Protein AF-A0A1Y2REL4-F1 (afdb_monomer_lite)

Secondary structure (DSSP, 8-state):
-HHHHHHHHHHHHHHHHHTTSPPHHHHHHHHHHHHHTT-HHHHHHHHHHHHHH-TT-HHHHHHHHHHHHHTT-HHHHHHHHHHHHHHTT--SS--------TTSTT--HHHHT---HHHHHHHHHHHHHHTT-HHHHHHHHHHHHHTTSSHHHHHHHHHHHHHHTT-HHHHHHHHHHHHHTT-TTHHHHHHHHSS---

Structure (mmCIF, N/CA/C/O backbone):
data_AF-A0A1Y2REL4-F1
#
_entry.id   AF-A0A1Y2REL4-F1
#
loop_
_atom_site.group_PDB
_atom_site.id
_atom_site.type_symbol
_atom_site.label_atom_id
_atom_site.label_alt_id
_atom_site.label_comp_id
_atom_site.label_asym_id
_atom_site.label_entity_id
_atom_site.label_seq_id
_atom_site.pdbx_PDB_ins_code
_atom_site.Cartn_x
_atom_site.Cartn_y
_atom_site.Cartn_z
_atom_site.occupancy
_atom_site.B_iso_or_equiv
_atom_site.auth_seq_id
_atom_site.auth_comp_id
_atom_site.auth_asym_id
_atom_site.auth_atom_id
_atom_site.pdbx_PDB_model_num
ATOM 1 N N . MET A 1 1 ? -30.428 -10.299 53.118 1.00 61.38 1 MET A N 1
ATOM 2 C CA . MET A 1 1 ? -29.206 -9.457 53.081 1.00 61.38 1 MET A CA 1
ATOM 3 C C . MET A 1 1 ? -28.168 -9.998 52.100 1.00 61.38 1 MET A C 1
ATOM 5 O O . MET A 1 1 ? -27.700 -9.224 51.278 1.00 61.38 1 MET A O 1
ATOM 9 N N . LEU A 1 2 ? -27.912 -11.314 52.091 1.00 60.75 2 LEU A N 1
ATOM 10 C CA . LEU A 1 2 ? -26.992 -11.988 51.158 1.00 60.75 2 LEU A CA 1
ATOM 11 C C . LEU A 1 2 ? -27.239 -11.651 49.670 1.00 60.75 2 LEU A C 1
ATOM 13 O O . LEU A 1 2 ? -26.303 -11.327 48.955 1.00 60.75 2 LEU A O 1
ATOM 17 N N . ASN A 1 3 ? -28.502 -11.613 49.229 1.00 68.50 3 ASN A N 1
ATOM 18 C CA . ASN A 1 3 ? -28.846 -11.357 47.823 1.00 68.50 3 ASN A CA 1
ATOM 19 C C . ASN A 1 3 ? -28.579 -9.902 47.369 1.00 68.50 3 ASN A C 1
ATOM 21 O O . ASN A 1 3 ? -28.174 -9.670 46.239 1.00 68.50 3 ASN A O 1
ATOM 25 N N . LYS A 1 4 ? -28.740 -8.909 48.261 1.00 71.81 4 LYS A N 1
ATOM 26 C CA . LYS A 1 4 ? -28.427 -7.496 47.956 1.00 71.81 4 LYS A CA 1
ATOM 27 C C . LYS A 1 4 ? -26.916 -7.250 47.904 1.00 71.81 4 LYS A C 1
ATOM 29 O O . LYS A 1 4 ? -26.457 -6.499 47.053 1.00 71.81 4 LYS A O 1
ATOM 34 N N . LEU A 1 5 ? -26.158 -7.914 48.780 1.00 76.12 5 LEU A N 1
ATOM 35 C CA . LEU A 1 5 ? -24.695 -7.872 48.788 1.00 76.12 5 LEU A CA 1
ATOM 36 C C . LEU A 1 5 ? -24.109 -8.556 47.541 1.00 76.12 5 LEU A C 1
ATOM 38 O O . LEU A 1 5 ? -23.191 -8.020 46.933 1.00 76.12 5 LEU A O 1
ATOM 42 N N . LEU A 1 6 ? -24.691 -9.682 47.112 1.00 77.50 6 LEU A N 1
ATOM 43 C CA . LEU A 1 6 ? -24.305 -10.377 45.881 1.00 77.50 6 LEU A CA 1
ATOM 44 C C . LEU A 1 6 ? -24.551 -9.510 44.635 1.00 77.50 6 LEU A C 1
ATOM 46 O O . LEU A 1 6 ? -23.683 -9.415 43.775 1.00 77.50 6 LEU A O 1
ATOM 50 N N . ILE A 1 7 ? -25.697 -8.823 44.567 1.00 79.88 7 ILE A N 1
ATOM 51 C CA . ILE A 1 7 ? -26.012 -7.887 43.476 1.00 79.88 7 ILE A CA 1
ATOM 52 C C . ILE A 1 7 ? -25.030 -6.706 43.466 1.00 79.88 7 ILE A C 1
ATOM 54 O O . ILE A 1 7 ? -24.534 -6.348 42.405 1.00 79.88 7 ILE A O 1
ATOM 58 N N . LEU A 1 8 ? -24.687 -6.139 44.627 1.00 78.62 8 LEU A N 1
ATOM 59 C CA . LEU A 1 8 ? -23.681 -5.072 44.738 1.00 78.62 8 LEU A CA 1
ATOM 60 C C . LEU A 1 8 ? -22.289 -5.525 44.273 1.00 78.62 8 LEU A C 1
ATOM 62 O O . LEU A 1 8 ? -21.620 -4.781 43.563 1.00 78.62 8 LEU A O 1
ATOM 66 N N . ILE A 1 9 ? -21.876 -6.750 44.609 1.00 81.31 9 ILE A N 1
ATOM 67 C CA . ILE A 1 9 ? -20.602 -7.333 44.160 1.00 81.31 9 ILE A CA 1
ATOM 68 C C . ILE A 1 9 ? -20.613 -7.586 42.647 1.00 81.31 9 ILE A C 1
ATOM 70 O O . ILE A 1 9 ? -19.632 -7.283 41.976 1.00 81.31 9 ILE A O 1
ATOM 74 N N . LEU A 1 10 ? -21.719 -8.084 42.087 1.00 78.94 10 LEU A N 1
ATOM 75 C CA . LEU A 1 10 ? -21.859 -8.308 40.644 1.00 78.94 10 LEU A CA 1
ATOM 76 C C . LEU A 1 10 ? -21.891 -6.994 39.854 1.00 78.94 10 LEU A C 1
ATOM 78 O O . LEU A 1 10 ? -21.280 -6.912 38.793 1.00 78.94 10 LEU A O 1
ATOM 82 N N . VAL A 1 11 ? -22.536 -5.952 40.385 1.00 79.31 11 VAL A N 1
ATOM 83 C CA . VAL A 1 11 ? -22.522 -4.601 39.802 1.00 79.31 11 VAL A CA 1
ATOM 84 C C . VAL A 1 11 ? -21.121 -3.995 39.882 1.00 79.31 11 VAL A C 1
ATOM 86 O O . VAL A 1 11 ? -20.658 -3.425 38.902 1.00 79.31 11 VAL A O 1
ATOM 89 N N . PHE A 1 12 ? -20.409 -4.169 40.998 1.00 72.19 12 PHE A N 1
ATOM 90 C CA . PHE A 1 12 ? -19.035 -3.687 41.159 1.00 72.19 12 PHE A CA 1
ATOM 91 C C . PHE A 1 12 ? -18.041 -4.431 40.251 1.00 72.19 12 PHE A C 1
ATOM 93 O O . PHE A 1 12 ? -17.186 -3.800 39.640 1.00 72.19 12 PHE A O 1
ATOM 100 N N . LEU A 1 13 ? -18.185 -5.751 40.088 1.00 66.94 13 LEU A N 1
ATOM 101 C CA . LEU A 1 13 ? -17.392 -6.555 39.149 1.00 66.94 13 LEU A CA 1
ATOM 102 C C . LEU A 1 13 ? -17.693 -6.192 37.691 1.00 66.94 13 LEU A C 1
ATOM 104 O O . LEU A 1 13 ? -16.767 -6.054 36.898 1.00 66.94 13 LEU A O 1
ATOM 108 N N . ALA A 1 14 ? -18.963 -5.978 37.340 1.00 64.06 14 ALA A N 1
ATOM 109 C CA . ALA A 1 14 ? -19.344 -5.489 36.018 1.00 64.06 14 ALA A CA 1
ATOM 110 C C . ALA A 1 14 ? -18.776 -4.084 35.748 1.00 64.06 14 ALA A C 1
ATOM 112 O O . ALA A 1 14 ? -18.290 -3.819 34.652 1.00 64.06 14 ALA A O 1
ATOM 113 N N . PHE A 1 15 ? -18.763 -3.208 36.756 1.00 63.16 15 PHE A N 1
ATOM 114 C CA . PHE A 1 15 ? -18.184 -1.866 36.668 1.00 63.16 15 PHE A CA 1
ATOM 115 C C . PHE A 1 15 ? -16.648 -1.897 36.553 1.00 63.16 15 PHE A C 1
ATOM 117 O O . PHE A 1 15 ? -16.071 -1.162 35.755 1.00 63.16 15 PHE A O 1
ATOM 124 N N . ALA A 1 16 ? -15.981 -2.803 37.274 1.00 59.38 16 ALA A N 1
ATOM 125 C CA . ALA A 1 16 ? -14.538 -3.023 37.179 1.00 59.38 16 ALA A CA 1
ATOM 126 C C . ALA A 1 16 ? -14.115 -3.590 35.810 1.00 59.38 16 ALA A C 1
ATOM 128 O O . ALA A 1 16 ? -13.087 -3.187 35.272 1.00 59.38 16 ALA A O 1
ATOM 129 N N . LEU A 1 17 ? -14.928 -4.468 35.207 1.00 56.88 17 LEU A N 1
ATOM 130 C CA . LEU A 1 17 ? -14.688 -5.019 33.866 1.00 56.88 17 LEU A CA 1
ATOM 131 C C . LEU A 1 17 ? -14.813 -3.961 32.755 1.00 56.88 17 LEU A C 1
ATOM 133 O O . LEU A 1 17 ? -14.089 -4.034 31.763 1.00 56.88 17 LEU A O 1
ATOM 137 N N . VAL A 1 18 ? -15.686 -2.962 32.924 1.00 57.38 18 VAL A N 1
ATOM 138 C CA . VAL A 1 18 ? -15.829 -1.823 31.993 1.00 57.38 18 VAL A CA 1
ATOM 139 C C . VAL A 1 18 ? -14.644 -0.851 32.094 1.00 57.38 18 VAL A C 1
ATOM 141 O O . VAL A 1 18 ? -14.272 -0.234 31.100 1.00 57.38 18 VAL A O 1
ATOM 144 N N . CYS A 1 19 ? -13.995 -0.762 33.259 1.00 56.03 19 CYS A N 1
ATOM 145 C CA . CYS A 1 19 ? -12.875 0.153 33.503 1.00 56.03 19 CYS A CA 1
ATOM 146 C C . CYS A 1 19 ? -11.520 -0.340 32.942 1.00 56.03 19 CYS A C 1
ATOM 148 O O . CYS A 1 19 ? -10.560 0.423 32.899 1.00 56.03 19 CYS A O 1
ATOM 150 N N . CYS A 1 20 ? -11.426 -1.598 32.490 1.00 67.50 20 CYS A N 1
ATOM 151 C CA . CYS A 1 20 ? -10.169 -2.215 32.033 1.00 67.50 20 CYS A CA 1
ATOM 152 C C . CYS A 1 20 ? -10.102 -2.520 30.525 1.00 67.50 20 CYS A C 1
ATOM 154 O O . CYS A 1 20 ? -9.183 -3.212 30.082 1.00 67.50 20 CYS A O 1
ATOM 156 N N . SER A 1 2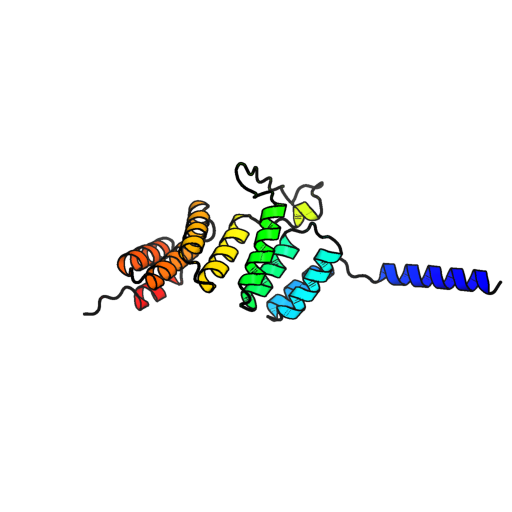1 ? -11.048 -2.044 29.707 1.00 80.88 21 SER A N 1
ATOM 157 C CA . SER A 1 21 ? -10.923 -2.193 28.251 1.00 80.88 21 SER A CA 1
ATOM 158 C C . SER A 1 21 ? -9.957 -1.143 27.688 1.00 80.88 21 SER A C 1
ATOM 160 O O . SER A 1 21 ? -10.158 0.036 27.981 1.00 80.88 21 SER A O 1
ATOM 162 N N . PRO A 1 22 ? -8.968 -1.518 26.856 1.00 88.00 22 PRO A N 1
ATOM 163 C CA . PRO A 1 22 ? -8.027 -0.548 26.314 1.00 88.00 22 PRO A CA 1
ATOM 164 C C . PRO A 1 22 ? -8.724 0.519 25.464 1.00 88.00 22 PRO A C 1
ATOM 166 O O . PRO A 1 22 ? -9.744 0.275 24.792 1.00 88.00 22 PRO A O 1
ATOM 169 N N . THR A 1 23 ? -8.165 1.724 25.498 1.00 93.06 23 THR A N 1
ATOM 170 C CA . THR A 1 23 ? -8.618 2.842 24.667 1.00 93.06 23 THR A CA 1
ATOM 171 C C . THR A 1 23 ? -8.336 2.560 23.187 1.00 93.06 23 THR A C 1
ATOM 173 O O . THR A 1 23 ? -7.590 1.645 22.841 1.00 93.06 23 THR A O 1
ATOM 176 N N . THR A 1 24 ? -8.993 3.297 22.286 1.00 93.88 24 THR A N 1
ATOM 177 C CA . THR A 1 24 ? -8.714 3.165 20.846 1.00 93.88 24 THR A CA 1
ATOM 178 C C . THR A 1 24 ? -7.247 3.510 20.552 1.00 93.88 24 THR A C 1
ATOM 180 O O . THR A 1 24 ? -6.563 2.746 19.879 1.00 93.88 24 THR A O 1
ATOM 183 N N . GLU A 1 25 ? -6.740 4.581 21.164 1.00 93.38 25 GLU A N 1
ATOM 184 C CA . GLU A 1 25 ? -5.347 5.040 21.052 1.00 93.38 25 GLU A CA 1
ATOM 185 C C . GLU A 1 25 ? -4.321 4.000 21.531 1.00 93.38 25 GLU A C 1
ATOM 187 O O . GLU A 1 25 ? -3.322 3.729 20.861 1.00 93.38 25 GLU A O 1
ATOM 192 N N . GLU A 1 26 ? -4.579 3.350 22.671 1.00 95.50 26 GLU A N 1
ATOM 193 C CA . GLU A 1 26 ? -3.729 2.261 23.173 1.00 95.50 26 GLU A CA 1
ATOM 194 C C . GLU A 1 26 ? -3.695 1.069 22.210 1.00 95.50 26 GLU A C 1
ATOM 196 O O . GLU A 1 26 ? -2.655 0.425 22.045 1.00 95.50 26 GLU A O 1
ATOM 201 N N . LEU A 1 27 ? -4.824 0.762 21.562 1.00 97.19 27 LEU A N 1
ATOM 202 C CA . LEU A 1 27 ? -4.880 -0.291 20.552 1.00 97.19 27 LEU A CA 1
ATOM 203 C C . LEU A 1 27 ? -4.082 0.093 19.303 1.00 97.19 27 LEU A C 1
ATOM 205 O O . LEU A 1 27 ? -3.332 -0.751 18.822 1.00 97.19 27 LEU A O 1
ATOM 209 N N . TYR A 1 28 ? -4.174 1.334 18.818 1.00 97.38 28 TYR A N 1
ATOM 210 C CA . TYR A 1 28 ? -3.350 1.795 17.693 1.00 97.38 28 TYR A CA 1
ATOM 211 C C . TYR A 1 28 ? -1.865 1.752 18.025 1.00 97.38 28 TYR A C 1
ATOM 213 O O . TYR A 1 28 ? -1.090 1.173 17.272 1.00 97.38 28 TYR A O 1
ATOM 221 N N . THR A 1 29 ? -1.471 2.260 19.194 1.00 98.06 29 THR A N 1
ATOM 222 C CA . THR A 1 29 ? -0.071 2.214 19.646 1.00 98.06 29 THR A CA 1
ATOM 223 C C . THR A 1 29 ? 0.444 0.775 19.675 1.00 98.06 29 THR A C 1
ATOM 225 O O . THR A 1 29 ? 1.554 0.488 19.225 1.00 98.06 29 THR A O 1
ATOM 228 N N . LYS A 1 30 ? -0.377 -0.166 20.159 1.00 98.31 30 LYS A N 1
ATOM 229 C CA . LYS A 1 30 ? -0.039 -1.590 20.125 1.00 98.31 30 LYS A CA 1
ATOM 230 C C . LYS A 1 30 ? 0.073 -2.123 18.691 1.00 98.31 30 LYS A C 1
ATOM 232 O O . LYS A 1 30 ? 1.000 -2.881 18.421 1.00 98.31 30 LYS A O 1
ATOM 237 N N . ALA A 1 31 ? -0.866 -1.786 17.808 1.00 98.38 31 ALA A N 1
ATOM 238 C CA . ALA A 1 31 ? -0.871 -2.256 16.426 1.00 98.38 31 ALA A CA 1
ATOM 239 C C . ALA A 1 31 ? 0.364 -1.760 15.662 1.00 98.38 31 ALA A C 1
ATOM 241 O O . ALA A 1 31 ? 1.082 -2.582 15.103 1.00 98.38 31 ALA A O 1
ATOM 242 N N . TYR A 1 32 ? 0.682 -0.466 15.743 1.00 98.50 32 TYR A N 1
ATOM 243 C CA . TYR A 1 32 ? 1.862 0.121 15.101 1.00 98.50 32 TYR A CA 1
ATOM 244 C C . TYR A 1 32 ? 3.165 -0.502 15.592 1.00 98.50 32 TYR A C 1
ATOM 246 O O . TYR A 1 32 ? 4.014 -0.874 14.789 1.00 98.50 32 TYR A O 1
ATOM 254 N N . LYS A 1 33 ? 3.294 -0.745 16.901 1.00 98.69 33 LYS A N 1
ATOM 255 C CA . LYS A 1 33 ? 4.458 -1.463 17.431 1.00 98.69 33 LYS A CA 1
ATOM 256 C C . LYS A 1 33 ? 4.598 -2.869 16.833 1.00 98.69 33 LYS A C 1
ATOM 258 O O . LYS A 1 33 ? 5.701 -3.312 16.527 1.00 98.69 33 LYS A O 1
ATOM 263 N N . LEU A 1 34 ? 3.490 -3.592 16.666 1.00 98.75 34 LEU A N 1
ATOM 264 C CA . LEU A 1 34 ? 3.510 -4.918 16.042 1.00 98.75 34 LEU A CA 1
ATOM 265 C C . LEU A 1 34 ? 3.883 -4.837 14.556 1.00 98.75 34 LEU A C 1
ATOM 267 O O . LEU A 1 34 ? 4.599 -5.708 14.070 1.00 98.75 34 LEU A O 1
ATOM 271 N N . GLU A 1 35 ? 3.450 -3.799 13.840 1.00 98.25 35 GLU A N 1
ATOM 272 C CA . GLU A 1 35 ? 3.854 -3.547 12.452 1.00 98.25 35 GLU A CA 1
ATOM 273 C C . GLU A 1 35 ? 5.355 -3.270 12.321 1.00 98.25 35 GLU A C 1
ATOM 275 O O . GLU A 1 35 ? 6.003 -3.856 11.452 1.00 98.25 35 GLU A O 1
ATOM 280 N N . GLU A 1 36 ? 5.922 -2.443 13.205 1.00 98.06 36 GLU A N 1
ATOM 281 C CA . GLU A 1 36 ? 7.367 -2.173 13.278 1.00 98.06 36 GLU A CA 1
ATOM 282 C C . GLU A 1 36 ? 8.167 -3.457 13.541 1.00 98.06 36 GLU A C 1
ATOM 284 O O . GLU A 1 36 ? 9.210 -3.699 12.930 1.00 98.06 36 GLU A O 1
ATOM 289 N N . GLU A 1 37 ? 7.637 -4.333 14.398 1.00 98.38 37 GLU A N 1
ATOM 290 C CA . GLU A 1 37 ? 8.182 -5.666 14.671 1.00 98.38 37 GLU A CA 1
ATOM 291 C C . GLU A 1 37 ? 7.879 -6.691 13.553 1.00 98.38 37 GLU A C 1
ATOM 293 O O . GLU A 1 37 ? 8.257 -7.858 13.671 1.00 98.38 37 GLU A O 1
ATOM 298 N N . LYS A 1 38 ? 7.212 -6.278 12.463 1.00 98.12 38 LYS A N 1
ATOM 299 C CA . LYS A 1 38 ? 6.769 -7.112 11.325 1.00 98.12 38 LYS A CA 1
ATOM 300 C C . LYS A 1 38 ? 5.831 -8.263 11.708 1.00 98.12 38 LYS A C 1
ATOM 302 O O . LYS A 1 38 ? 5.680 -9.243 10.978 1.00 98.12 38 LYS A O 1
ATOM 307 N N . LYS A 1 39 ? 5.158 -8.145 12.848 1.00 98.56 39 LYS A N 1
ATOM 308 C CA . LYS A 1 39 ? 4.176 -9.096 13.382 1.00 98.56 39 LYS A CA 1
ATOM 309 C C . LYS A 1 39 ? 2.779 -8.802 12.840 1.00 98.56 39 LYS A C 1
ATOM 311 O O . LYS A 1 39 ? 1.831 -8.534 13.578 1.00 98.56 39 LYS A O 1
ATOM 316 N N . TYR A 1 40 ? 2.635 -8.870 11.519 1.00 98.56 40 TYR A N 1
ATOM 317 C CA . TYR A 1 40 ? 1.423 -8.425 10.822 1.00 98.56 40 TYR A CA 1
ATOM 318 C C . TYR A 1 40 ? 0.157 -9.184 11.234 1.00 98.56 40 TYR A C 1
ATOM 320 O O . TYR A 1 40 ? -0.908 -8.586 11.348 1.00 98.56 40 TYR A O 1
ATOM 328 N N . LYS A 1 41 ? 0.254 -10.489 11.515 1.00 98.44 41 LYS A N 1
ATOM 329 C CA . LYS A 1 41 ? -0.899 -11.297 11.959 1.00 98.44 41 LYS A CA 1
ATOM 330 C C . LYS A 1 41 ? -1.438 -10.842 13.312 1.00 98.44 41 LYS A C 1
ATOM 332 O O . LYS A 1 41 ? -2.646 -10.745 13.489 1.00 98.44 41 LYS A O 1
ATOM 337 N N . GLU A 1 42 ? -0.547 -10.503 14.234 1.00 98.56 42 GLU A N 1
ATOM 338 C CA . GLU A 1 42 ? -0.915 -10.004 15.559 1.00 98.56 42 GLU A CA 1
ATOM 339 C C . GLU A 1 42 ? -1.440 -8.564 15.471 1.00 98.56 42 GLU A C 1
ATOM 341 O O . GLU A 1 42 ? -2.408 -8.220 16.148 1.00 98.56 42 GLU A O 1
ATOM 346 N N . ALA A 1 43 ? -0.867 -7.728 14.596 1.00 98.75 43 ALA A N 1
ATOM 347 C CA . ALA A 1 43 ? -1.396 -6.394 14.309 1.00 98.75 43 ALA A CA 1
ATOM 348 C C . ALA A 1 43 ? -2.829 -6.463 13.747 1.00 98.75 43 ALA A C 1
ATOM 350 O O . ALA A 1 43 ? -3.705 -5.726 14.199 1.00 98.75 43 ALA A O 1
ATOM 351 N N . ILE A 1 44 ? -3.106 -7.408 12.840 1.00 98.81 44 ILE A N 1
ATOM 352 C CA . ILE A 1 44 ? -4.451 -7.665 12.298 1.00 98.81 44 ILE A CA 1
ATOM 353 C C . ILE A 1 44 ? -5.457 -7.962 13.418 1.00 98.81 44 ILE A C 1
ATOM 355 O O . ILE A 1 44 ? -6.542 -7.381 13.421 1.00 98.81 44 ILE A O 1
ATOM 359 N N . GLU A 1 45 ? -5.102 -8.807 14.391 1.00 98.50 45 GLU A N 1
ATOM 360 C CA . GLU A 1 45 ? -5.972 -9.098 15.540 1.00 98.50 45 GLU A CA 1
ATOM 361 C C . GLU A 1 45 ? -6.252 -7.850 16.389 1.00 98.50 45 GLU A C 1
ATOM 363 O O . GLU A 1 45 ? -7.342 -7.691 16.947 1.00 98.50 45 GLU A O 1
ATOM 368 N N . VAL A 1 46 ? -5.284 -6.938 16.498 1.00 98.56 46 VAL A N 1
ATOM 369 C CA . VAL A 1 46 ? -5.473 -5.663 17.197 1.00 98.56 46 VAL A CA 1
ATOM 370 C C . VAL A 1 46 ? -6.394 -4.733 16.402 1.00 98.56 46 VAL A C 1
ATOM 372 O O . VAL A 1 46 ? -7.324 -4.179 16.993 1.00 98.56 46 VAL A O 1
ATOM 375 N N . TYR A 1 47 ? -6.229 -4.623 15.082 1.00 98.56 47 TYR A N 1
ATOM 376 C CA . TYR A 1 47 ? -7.150 -3.857 14.234 1.00 98.56 47 TYR A CA 1
ATOM 377 C C . TYR A 1 47 ? -8.570 -4.415 14.252 1.00 98.56 47 TYR A C 1
ATOM 379 O O . TYR A 1 47 ? -9.525 -3.643 14.294 1.00 98.56 47 TYR A O 1
ATOM 387 N N . ASP A 1 48 ? -8.738 -5.736 14.326 1.00 98.56 48 ASP A N 1
ATOM 388 C CA . ASP A 1 48 ? -10.052 -6.357 14.508 1.00 98.56 48 ASP A CA 1
ATOM 389 C C . ASP A 1 48 ? -10.750 -5.889 15.787 1.00 98.56 48 ASP A C 1
ATOM 391 O O . ASP A 1 48 ? -11.968 -5.688 15.807 1.00 98.56 48 ASP A O 1
ATOM 395 N N . ARG A 1 49 ? -9.989 -5.646 16.857 1.00 97.88 49 ARG A N 1
ATOM 396 C CA . ARG A 1 49 ? -10.530 -5.098 18.106 1.00 97.88 49 ARG A CA 1
ATOM 397 C C . ARG A 1 49 ? -10.918 -3.628 17.967 1.00 97.88 49 ARG A C 1
ATOM 399 O O . ARG A 1 49 ? -11.958 -3.252 18.506 1.00 97.88 49 ARG A O 1
ATOM 406 N N . ILE A 1 50 ? -10.134 -2.826 17.241 1.00 97.56 50 ILE A N 1
ATOM 407 C CA . ILE A 1 50 ? -10.463 -1.421 16.941 1.00 97.56 50 ILE A CA 1
ATOM 408 C C . ILE A 1 50 ? -11.757 -1.358 16.125 1.00 97.56 50 ILE A C 1
ATOM 410 O O . ILE A 1 50 ? -12.715 -0.714 16.545 1.00 97.56 50 ILE A O 1
ATOM 414 N N . ILE A 1 51 ? -11.832 -2.120 15.033 1.00 97.69 51 ILE A N 1
ATOM 415 C CA . ILE A 1 51 ? -12.999 -2.201 14.146 1.00 97.69 51 ILE A CA 1
ATOM 416 C C . ILE A 1 51 ? -14.245 -2.674 14.907 1.00 97.69 51 ILE A C 1
ATOM 418 O O . ILE A 1 51 ? -15.333 -2.127 14.727 1.00 97.69 51 ILE A O 1
ATOM 422 N N . LYS A 1 52 ? -14.107 -3.670 15.794 1.00 96.44 52 LYS A N 1
ATOM 423 C CA . LYS A 1 52 ? -15.217 -4.158 16.627 1.00 96.44 52 LYS A CA 1
ATOM 424 C C . LYS A 1 52 ? -15.725 -3.095 17.603 1.00 96.44 52 LYS A C 1
ATOM 426 O O . LYS A 1 52 ? -16.918 -3.069 17.897 1.00 96.44 52 LYS A O 1
ATOM 431 N N . LYS A 1 53 ? -14.834 -2.246 18.122 1.00 93.12 53 LYS A N 1
ATOM 432 C CA . LYS A 1 53 ? -15.185 -1.136 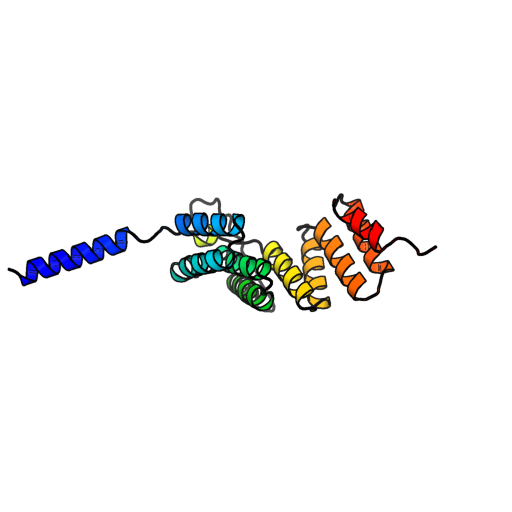19.017 1.00 93.12 53 LYS A CA 1
ATOM 433 C C . LYS A 1 53 ? -15.844 0.007 18.245 1.00 93.12 53 LYS A C 1
ATOM 435 O O . LYS A 1 53 ? -16.863 0.534 18.678 1.00 93.12 53 LYS A O 1
ATOM 440 N N . THR A 1 54 ? -15.277 0.360 17.097 1.00 88.44 54 THR A N 1
ATOM 441 C CA . THR A 1 54 ? -15.760 1.410 16.204 1.00 88.44 54 THR A CA 1
ATOM 442 C C . THR A 1 54 ? -15.459 1.042 14.751 1.00 88.44 54 THR A C 1
ATOM 444 O O . THR A 1 54 ? -14.350 1.181 14.247 1.00 88.44 54 THR A O 1
ATOM 447 N N . GLY A 1 55 ? -16.485 0.594 14.027 1.00 91.31 55 GLY A N 1
ATOM 448 C CA . GLY A 1 55 ? -16.349 0.217 12.615 1.00 91.31 55 GLY A CA 1
ATOM 449 C C . GLY A 1 55 ? -16.197 1.404 11.655 1.00 91.31 55 GLY A C 1
ATOM 450 O O . GLY A 1 55 ? -16.259 1.205 10.444 1.00 91.31 55 GLY A O 1
ATOM 451 N N . LYS A 1 56 ? -16.064 2.632 12.177 1.00 92.62 56 LYS A N 1
ATOM 452 C CA . LYS A 1 56 ? -16.083 3.885 11.406 1.00 92.62 56 LYS A CA 1
ATOM 453 C C . LYS A 1 56 ? -14.696 4.460 11.109 1.00 92.62 56 LYS A C 1
ATOM 455 O O . LYS A 1 56 ? -14.613 5.382 10.305 1.00 92.62 56 LYS A O 1
ATOM 460 N N . LEU A 1 57 ? -13.639 3.944 11.735 1.00 95.38 57 LEU A N 1
ATOM 461 C CA . LEU A 1 57 ? -12.278 4.452 11.545 1.00 95.38 57 LEU A CA 1
ATOM 462 C C . LEU A 1 57 ? -11.698 3.887 10.246 1.00 95.38 57 LEU A C 1
ATOM 464 O O . LEU A 1 57 ? -11.543 2.672 10.112 1.00 95.38 57 LEU A O 1
ATOM 468 N N . GLN A 1 58 ? -11.460 4.752 9.258 1.00 95.38 58 GLN A N 1
ATOM 469 C CA . GLN A 1 58 ? -11.045 4.327 7.916 1.00 95.38 58 GLN A CA 1
ATOM 470 C C . GLN A 1 58 ? -9.631 3.748 7.936 1.00 95.38 58 GLN A C 1
ATOM 472 O O . GLN A 1 58 ? -9.372 2.734 7.287 1.00 95.38 58 GLN A O 1
ATOM 477 N N . ASP A 1 59 ? -8.734 4.368 8.697 1.00 96.25 59 ASP A N 1
ATOM 478 C CA . ASP A 1 59 ? -7.356 3.917 8.849 1.00 96.25 59 ASP A CA 1
ATOM 479 C C . ASP A 1 59 ? -7.238 2.536 9.524 1.00 96.25 59 ASP A C 1
ATOM 481 O O . ASP A 1 59 ? -6.384 1.761 9.124 1.00 96.25 59 ASP A O 1
ATOM 485 N N . ALA A 1 60 ? -8.133 2.137 10.436 1.00 98.12 60 ALA A N 1
ATOM 486 C CA . ALA A 1 60 ? -8.131 0.784 11.007 1.00 98.12 60 ALA A CA 1
ATOM 487 C C . ALA A 1 60 ? -8.383 -0.282 9.930 1.00 98.12 60 ALA A C 1
ATOM 489 O O . ALA A 1 60 ? -7.710 -1.314 9.882 1.00 98.12 60 ALA A O 1
ATOM 490 N N . TRP A 1 61 ? -9.351 -0.032 9.042 1.00 98.50 61 TRP A N 1
ATOM 491 C CA . TRP A 1 61 ? -9.620 -0.904 7.898 1.00 98.50 61 TRP A CA 1
ATOM 492 C C . TRP A 1 61 ? -8.463 -0.886 6.896 1.00 98.50 61 TRP A C 1
ATOM 494 O O . TRP A 1 61 ? -8.068 -1.941 6.397 1.00 98.50 61 TRP A O 1
ATOM 504 N N . PHE A 1 62 ? -7.902 0.295 6.626 1.00 98.62 62 PHE A N 1
ATOM 505 C CA . PHE A 1 62 ? -6.756 0.457 5.738 1.00 98.62 62 PHE A CA 1
ATOM 506 C C . PHE A 1 62 ? -5.514 -0.267 6.272 1.00 98.62 62 PHE A C 1
ATOM 508 O O . PHE A 1 62 ? -4.963 -1.098 5.558 1.00 98.62 62 PHE A O 1
ATOM 515 N N . ASN A 1 63 ? -5.118 -0.042 7.525 1.00 98.56 63 ASN A N 1
ATOM 51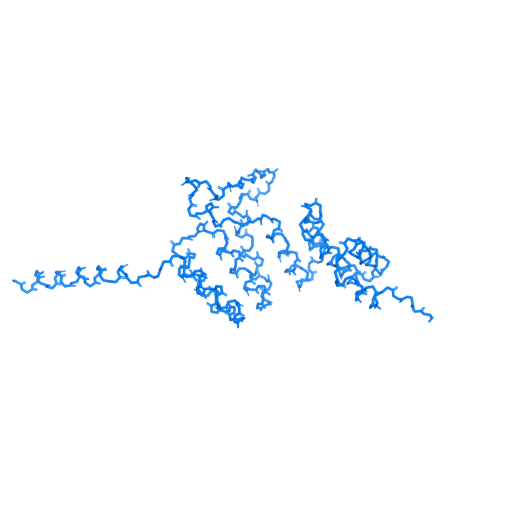6 C CA . ASN A 1 63 ? -3.938 -0.648 8.140 1.00 98.56 63 ASN A CA 1
ATOM 517 C C . ASN A 1 63 ? -4.084 -2.166 8.268 1.00 98.56 63 ASN A C 1
ATOM 519 O O . ASN A 1 63 ? -3.124 -2.902 8.052 1.00 98.56 63 ASN A O 1
ATOM 523 N N . LYS A 1 64 ? -5.301 -2.673 8.510 1.00 98.69 64 LYS A N 1
ATOM 524 C CA . LYS A 1 64 ? -5.576 -4.111 8.398 1.00 98.69 64 LYS A CA 1
ATOM 525 C C . LYS A 1 64 ? -5.303 -4.626 6.980 1.00 98.69 64 LYS A C 1
ATOM 527 O O . LYS A 1 64 ? -4.674 -5.672 6.816 1.00 98.69 64 LYS A O 1
ATOM 532 N N . GLY A 1 65 ? -5.754 -3.902 5.955 1.00 98.69 65 GLY A N 1
ATOM 533 C CA . GLY A 1 65 ? -5.448 -4.195 4.552 1.00 98.69 65 GLY A CA 1
ATOM 534 C C . GLY A 1 65 ? -3.949 -4.136 4.247 1.00 98.69 65 GLY A C 1
ATOM 535 O O . GLY A 1 65 ? -3.423 -5.039 3.598 1.00 98.69 65 GLY A O 1
ATOM 536 N N . TRP A 1 66 ? -3.247 -3.134 4.776 1.00 98.81 66 TRP A N 1
ATOM 537 C CA . TRP A 1 66 ? -1.799 -2.984 4.660 1.00 98.81 66 TRP A CA 1
ATOM 538 C C . TRP A 1 66 ? -1.049 -4.140 5.331 1.00 98.81 66 TRP A C 1
ATOM 540 O O . TRP A 1 66 ? -0.173 -4.731 4.711 1.00 98.81 66 TRP A O 1
ATOM 550 N N . CYS A 1 67 ? -1.448 -4.565 6.530 1.00 98.81 67 CYS A N 1
ATOM 551 C CA . CYS A 1 67 ? -0.871 -5.740 7.184 1.00 98.81 67 CYS A CA 1
ATOM 552 C C . CYS A 1 67 ? -1.042 -7.009 6.335 1.00 98.81 67 CYS A C 1
ATOM 554 O O . CYS A 1 67 ? -0.106 -7.797 6.212 1.00 98.81 67 CYS A O 1
ATOM 556 N N . TYR A 1 68 ? -2.202 -7.203 5.694 1.00 98.88 68 TYR A N 1
ATOM 557 C CA . TYR A 1 68 ? -2.377 -8.307 4.743 1.00 98.88 68 TYR A CA 1
ATOM 558 C C . TYR A 1 68 ? -1.515 -8.158 3.490 1.00 98.88 68 TYR A C 1
ATOM 560 O O . TYR A 1 68 ? -1.065 -9.171 2.959 1.00 98.88 68 TYR A O 1
ATOM 568 N N . LEU A 1 69 ? -1.275 -6.932 3.019 1.00 98.69 69 LEU A N 1
ATOM 569 C CA . LEU A 1 69 ? -0.358 -6.668 1.912 1.00 98.69 69 LEU A CA 1
ATOM 570 C C . LEU A 1 69 ? 1.066 -7.110 2.277 1.00 98.69 69 LEU A C 1
ATOM 572 O O . LEU A 1 69 ? 1.699 -7.807 1.486 1.00 98.69 69 LEU A O 1
ATOM 576 N N . GLN A 1 70 ? 1.535 -6.762 3.479 1.00 98.50 70 GLN A N 1
ATOM 577 C CA . GLN A 1 70 ? 2.859 -7.153 3.977 1.00 98.50 70 GLN A CA 1
ATOM 578 C C . GLN A 1 70 ? 2.973 -8.666 4.235 1.00 98.50 70 GLN A C 1
ATOM 580 O O . GLN A 1 70 ? 4.004 -9.265 3.944 1.00 98.50 70 GLN A O 1
ATOM 585 N N . ASP A 1 71 ? 1.892 -9.319 4.679 1.00 97.56 71 ASP A N 1
ATOM 586 C CA . ASP A 1 71 ? 1.789 -10.789 4.786 1.00 97.56 71 ASP A CA 1
ATOM 587 C C . ASP A 1 71 ? 1.579 -11.475 3.413 1.00 97.56 71 ASP A C 1
ATOM 589 O O . ASP A 1 71 ? 1.269 -12.662 3.343 1.00 97.56 71 ASP A O 1
ATOM 593 N N . SER A 1 72 ? 1.721 -10.739 2.300 1.00 98.00 72 SER A N 1
ATOM 594 C CA . SER A 1 72 ? 1.543 -11.215 0.915 1.00 98.00 72 SER A CA 1
ATOM 595 C C . SER A 1 72 ? 0.151 -11.788 0.598 1.00 98.00 72 SER A C 1
ATOM 597 O O . SER A 1 72 ? -0.058 -12.458 -0.414 1.00 98.00 72 SER A O 1
ATOM 599 N N . ASN A 1 73 ? -0.851 -11.499 1.429 1.00 98.50 73 ASN A N 1
ATOM 600 C CA . ASN A 1 73 ? -2.242 -11.873 1.202 1.00 98.50 73 ASN A CA 1
ATOM 601 C C . ASN A 1 73 ? -2.983 -10.774 0.428 1.00 98.50 73 ASN A C 1
ATOM 603 O O . ASN A 1 73 ? -3.871 -10.085 0.940 1.00 98.50 73 ASN A O 1
ATOM 607 N N . TYR A 1 74 ? -2.614 -10.618 -0.841 1.00 98.62 74 TYR A N 1
ATOM 608 C CA . TYR A 1 74 ? -3.075 -9.521 -1.695 1.00 98.62 74 TYR A CA 1
ATOM 609 C C . TYR A 1 74 ? -4.598 -9.497 -1.901 1.00 98.62 74 TYR A C 1
ATOM 611 O O . TYR A 1 74 ? -5.193 -8.423 -1.982 1.00 98.62 74 TYR A O 1
ATOM 619 N N . THR A 1 75 ? -5.255 -10.661 -1.936 1.00 98.56 75 THR A N 1
ATOM 620 C CA . THR A 1 75 ? -6.719 -10.754 -2.070 1.00 98.56 75 THR A CA 1
ATOM 621 C C . THR A 1 75 ? -7.431 -10.170 -0.852 1.00 98.56 75 THR A C 1
ATOM 623 O O . THR A 1 75 ? -8.380 -9.399 -1.003 1.00 98.56 75 THR A O 1
ATOM 626 N N . LYS A 1 76 ? -6.963 -10.487 0.365 1.00 98.50 76 LYS A N 1
ATOM 627 C CA . LYS A 1 76 ? -7.518 -9.888 1.587 1.00 98.50 76 LYS A CA 1
ATOM 628 C C . LYS A 1 76 ? -7.177 -8.407 1.690 1.00 98.50 76 LYS A C 1
ATOM 630 O O . LYS A 1 76 ? -8.050 -7.632 2.064 1.00 98.50 76 LYS A O 1
ATOM 635 N N . ALA A 1 77 ? -5.962 -8.009 1.312 1.00 98.81 77 ALA A N 1
ATOM 636 C CA . ALA A 1 77 ? -5.577 -6.600 1.273 1.00 98.81 77 ALA A CA 1
ATOM 637 C C . ALA A 1 77 ? -6.554 -5.779 0.413 1.00 98.81 77 ALA A C 1
ATOM 639 O O . ALA A 1 77 ? -7.142 -4.812 0.896 1.00 98.81 77 ALA A O 1
ATOM 640 N N . LEU A 1 78 ? -6.821 -6.229 -0.821 1.00 98.44 78 LEU A N 1
ATOM 641 C CA . LEU A 1 78 ? -7.788 -5.583 -1.713 1.00 98.44 78 LEU A CA 1
ATOM 642 C C . LEU A 1 78 ? -9.191 -5.511 -1.118 1.00 98.44 78 LEU A C 1
ATOM 644 O O . LEU A 1 78 ? -9.817 -4.459 -1.200 1.00 98.44 78 LEU A O 1
ATOM 648 N N . HIS A 1 79 ? -9.665 -6.590 -0.495 1.00 98.25 79 HIS A N 1
ATOM 649 C CA . HIS A 1 79 ? -10.979 -6.601 0.140 1.00 98.25 79 HIS A CA 1
ATOM 650 C C . HIS A 1 79 ? -11.128 -5.486 1.188 1.00 98.25 79 HIS A C 1
ATOM 652 O O . HIS A 1 79 ? -12.133 -4.773 1.195 1.00 98.25 79 HIS A O 1
ATOM 658 N N . PHE A 1 80 ? -10.127 -5.296 2.053 1.00 98.31 80 PHE A N 1
ATOM 659 C CA . PHE A 1 80 ? -10.181 -4.250 3.076 1.00 98.31 80 PHE A CA 1
ATOM 660 C C . PHE A 1 80 ? -10.005 -2.843 2.494 1.00 98.31 80 PHE A C 1
ATOM 662 O O . PHE A 1 80 ? -10.702 -1.924 2.921 1.00 98.31 80 PHE A O 1
ATOM 669 N N . PHE A 1 81 ? -9.183 -2.667 1.458 1.00 98.06 81 PHE A N 1
ATOM 670 C CA . PHE A 1 81 ? -9.106 -1.388 0.745 1.00 98.06 81 PHE A CA 1
ATOM 671 C C . PHE A 1 81 ? -10.428 -1.023 0.049 1.00 98.06 81 PHE A C 1
ATOM 673 O O . PHE A 1 81 ? -10.846 0.132 0.078 1.00 98.06 81 PHE A O 1
ATOM 680 N N . GLU A 1 82 ? -11.153 -1.995 -0.505 1.00 96.31 82 GLU A N 1
ATOM 681 C CA . GLU A 1 82 ? -12.487 -1.775 -1.078 1.00 96.31 82 GLU A CA 1
ATOM 682 C C . GLU A 1 82 ? -13.528 -1.373 -0.025 1.00 96.31 82 GLU A C 1
ATOM 684 O O . GLU A 1 82 ? -14.439 -0.600 -0.330 1.00 96.31 82 GLU A O 1
ATOM 689 N N . ILE A 1 83 ? -13.404 -1.850 1.218 1.00 95.56 83 ILE A N 1
ATOM 690 C CA . ILE A 1 83 ? -14.237 -1.376 2.333 1.00 95.56 83 ILE A CA 1
ATOM 691 C C . ILE A 1 83 ? -13.978 0.112 2.586 1.00 95.56 83 ILE A C 1
ATOM 693 O O . ILE A 1 83 ? -14.935 0.881 2.670 1.00 95.56 83 ILE A O 1
ATOM 697 N N . VAL A 1 84 ? -12.714 0.542 2.617 1.00 95.06 84 VAL A N 1
ATOM 698 C CA . VAL A 1 84 ? -12.351 1.960 2.782 1.00 95.06 84 VAL A CA 1
ATOM 699 C C . VAL A 1 84 ? -12.929 2.820 1.652 1.00 95.06 84 VAL A C 1
ATOM 701 O O . VAL A 1 84 ? -13.514 3.873 1.913 1.00 95.06 84 VAL A O 1
ATOM 704 N N . LEU A 1 85 ? -12.847 2.362 0.398 1.00 92.31 85 LEU A N 1
ATOM 705 C CA . LEU A 1 85 ? -13.457 3.059 -0.742 1.00 92.31 85 LEU A CA 1
ATOM 706 C C . LEU A 1 85 ? -14.979 3.207 -0.590 1.00 92.31 85 LEU A C 1
ATOM 708 O O . LEU A 1 85 ? -15.522 4.287 -0.830 1.00 92.31 85 LEU A O 1
ATOM 712 N N . LYS A 1 86 ? -15.668 2.157 -0.126 1.00 90.75 86 LYS A N 1
ATOM 713 C CA . LYS A 1 86 ? -17.113 2.204 0.151 1.00 90.75 86 LYS A CA 1
ATOM 714 C C . LYS A 1 86 ? -17.450 3.190 1.266 1.00 90.75 86 LYS A C 1
ATOM 716 O O . LYS A 1 86 ? -18.430 3.918 1.137 1.00 90.75 86 LYS A O 1
ATOM 721 N N . MET A 1 87 ? -16.640 3.249 2.326 1.00 89.88 87 MET A N 1
ATOM 722 C CA . MET A 1 87 ? -16.809 4.221 3.416 1.00 89.88 87 MET A CA 1
ATOM 723 C C . MET A 1 87 ? -16.672 5.664 2.921 1.00 89.88 87 MET A C 1
ATOM 725 O O . MET A 1 87 ? -17.391 6.539 3.392 1.00 89.88 87 MET A O 1
ATOM 729 N N . LYS A 1 88 ? -15.809 5.900 1.926 1.00 87.62 88 LYS A N 1
ATOM 730 C CA . LYS A 1 88 ? -15.650 7.196 1.248 1.00 87.62 88 LYS A CA 1
ATOM 731 C C . LYS A 1 88 ? -16.740 7.506 0.214 1.00 87.62 88 LYS A C 1
ATOM 733 O O . LYS A 1 88 ? -16.672 8.540 -0.444 1.00 87.62 88 LYS A O 1
ATOM 738 N N . GLY A 1 89 ? -17.720 6.621 0.022 1.00 84.12 89 GLY A N 1
ATOM 739 C CA . GLY A 1 89 ? -18.767 6.798 -0.988 1.00 84.12 89 GLY A CA 1
ATOM 740 C C . GLY A 1 89 ? -18.270 6.641 -2.431 1.00 84.12 89 GLY A C 1
ATOM 741 O O . GLY A 1 89 ? -18.898 7.144 -3.365 1.00 84.12 89 GLY A O 1
ATOM 742 N N . VAL A 1 90 ? -17.147 5.946 -2.644 1.00 79.81 90 VAL A N 1
ATOM 743 C CA . VAL A 1 90 ? -16.599 5.663 -3.979 1.00 79.81 90 VAL A CA 1
ATOM 744 C C . VAL A 1 90 ? -17.331 4.469 -4.596 1.00 79.81 90 VAL A C 1
ATOM 746 O O . VAL A 1 90 ? -16.785 3.378 -4.723 1.00 79.81 90 VAL A O 1
ATOM 749 N N . ASN A 1 91 ? -18.597 4.674 -4.970 1.00 62.91 91 ASN A N 1
ATOM 750 C CA . ASN A 1 91 ? -19.438 3.679 -5.636 1.00 62.91 91 ASN A CA 1
ATOM 751 C C . ASN A 1 91 ? -20.052 4.311 -6.902 1.00 62.91 91 ASN A C 1
ATOM 753 O O . ASN A 1 91 ? -21.049 5.015 -6.818 1.00 62.91 91 ASN A O 1
ATOM 757 N N . SER A 1 92 ? -19.428 4.076 -8.061 1.00 53.53 92 SER A N 1
ATOM 758 C CA . SER A 1 92 ? -19.942 4.302 -9.427 1.00 53.53 92 SER A CA 1
ATOM 759 C C . SER A 1 92 ? -20.788 5.563 -9.685 1.00 53.53 92 SER A C 1
ATOM 761 O O . SER A 1 92 ? -22.013 5.537 -9.605 1.00 53.53 92 SER A O 1
ATOM 763 N N . GLY A 1 93 ? -20.133 6.624 -10.166 1.00 47.88 93 GLY A N 1
ATOM 764 C CA . GLY A 1 93 ? -20.752 7.593 -11.081 1.00 47.88 93 GLY A CA 1
ATOM 765 C C . GLY A 1 93 ? -20.605 9.060 -10.697 1.00 47.88 93 GLY A C 1
ATOM 766 O O . GLY A 1 93 ? -20.416 9.871 -11.589 1.00 47.88 93 GLY A O 1
ATOM 767 N N . ASN A 1 94 ? -20.637 9.395 -9.407 1.00 49.41 94 ASN A N 1
ATOM 768 C CA . ASN A 1 94 ? -20.397 10.747 -8.892 1.00 49.41 94 ASN A CA 1
ATOM 769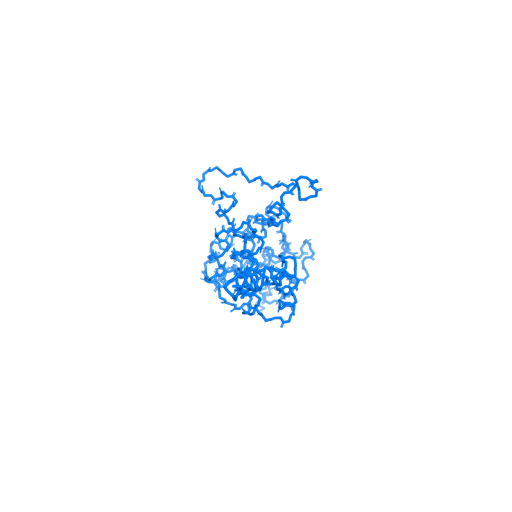 C C . ASN A 1 94 ? -20.013 10.651 -7.412 1.00 49.41 94 ASN A C 1
ATOM 771 O O . ASN A 1 94 ? -20.878 10.539 -6.547 1.00 49.41 94 ASN A O 1
ATOM 775 N N . SER A 1 95 ? -18.715 10.675 -7.118 1.00 57.47 95 SER A N 1
ATOM 776 C CA . SER A 1 95 ? -18.215 10.669 -5.743 1.00 57.47 95 SER A CA 1
ATOM 777 C C . SER A 1 95 ? -17.715 12.062 -5.391 1.00 57.47 95 SER A C 1
ATOM 779 O O . SER A 1 95 ? -16.651 12.474 -5.847 1.00 57.47 95 SER A O 1
ATOM 781 N N . VAL A 1 96 ? -18.481 12.793 -4.580 1.00 57.94 96 VAL A N 1
ATOM 782 C CA . VAL A 1 96 ? -17.935 13.929 -3.832 1.00 57.94 96 VAL A CA 1
ATOM 783 C C . VAL A 1 96 ? -17.189 13.330 -2.649 1.00 57.94 96 VAL A C 1
ATOM 785 O O . VAL A 1 96 ? -17.801 12.845 -1.701 1.00 57.94 96 VAL A O 1
ATOM 788 N N . ILE A 1 97 ? -15.865 13.302 -2.741 1.00 68.19 97 ILE A N 1
ATOM 789 C CA . ILE A 1 97 ? -15.012 12.850 -1.645 1.00 68.19 97 ILE A CA 1
ATOM 790 C C . ILE A 1 97 ? -14.836 14.049 -0.723 1.00 68.19 97 ILE A C 1
ATOM 792 O O . ILE A 1 97 ? -14.144 15.005 -1.065 1.00 68.19 97 ILE A O 1
ATOM 796 N N . ILE A 1 98 ? -15.524 14.025 0.415 1.00 65.00 98 ILE A N 1
ATOM 797 C CA . ILE A 1 98 ? -15.371 15.044 1.451 1.00 65.00 98 ILE A CA 1
ATOM 798 C C . ILE A 1 98 ? -14.285 14.542 2.401 1.00 65.00 98 ILE A C 1
ATOM 800 O O . ILE A 1 98 ? -14.532 13.650 3.209 1.00 65.00 98 ILE A O 1
ATOM 804 N N . GLU A 1 99 ? -13.075 15.080 2.269 1.00 75.12 99 GLU A N 1
ATOM 805 C CA . GLU A 1 99 ? -12.031 14.948 3.288 1.00 75.12 99 GLU A CA 1
ATOM 806 C C . GLU A 1 99 ? -12.189 16.128 4.253 1.00 75.12 99 GLU A C 1
ATOM 808 O O . GLU A 1 99 ? -12.131 17.291 3.846 1.00 75.12 99 GLU A O 1
ATOM 813 N N . MET A 1 100 ? -12.479 15.841 5.522 1.00 79.25 100 MET A N 1
ATOM 814 C CA . MET A 1 100 ? -12.617 16.879 6.545 1.00 79.25 100 MET A CA 1
ATOM 815 C C . MET A 1 100 ? -11.236 17.280 7.050 1.00 79.25 100 MET A C 1
ATOM 817 O O . MET A 1 100 ? -10.329 16.461 7.080 1.00 79.25 100 MET A O 1
ATOM 821 N N . ASN A 1 101 ? -11.043 18.532 7.466 1.00 84.75 101 ASN A N 1
ATOM 822 C CA . ASN A 1 101 ? -9.793 18.893 8.131 1.00 84.75 101 ASN A CA 1
ATOM 823 C C . ASN A 1 101 ? -9.773 18.243 9.537 1.00 84.75 101 ASN A C 1
ATOM 825 O O . ASN A 1 101 ? -10.617 18.611 10.363 1.00 84.75 101 ASN A O 1
ATOM 829 N N . PRO A 1 102 ? -8.853 17.294 9.820 1.00 87.62 102 PRO A N 1
ATOM 830 C CA . PRO A 1 102 ? -8.824 16.571 11.092 1.00 87.62 102 PRO A CA 1
ATOM 831 C C . PRO A 1 102 ? -8.432 17.461 12.283 1.00 87.62 102 PRO A C 1
ATOM 833 O O . PRO A 1 102 ? -8.752 17.118 13.421 1.00 87.62 102 PRO A O 1
ATOM 836 N N . ASP A 1 103 ? -7.812 18.620 12.028 1.00 90.50 103 ASP A N 1
ATOM 837 C CA . ASP A 1 103 ? -7.350 19.566 13.053 1.00 90.50 103 ASP A CA 1
ATOM 838 C C . ASP A 1 103 ? -8.464 20.489 13.570 1.00 90.50 103 ASP A C 1
ATOM 840 O O . ASP A 1 103 ? -8.251 21.325 14.453 1.00 90.50 103 ASP A O 1
ATOM 844 N N . LEU A 1 104 ? -9.676 20.374 13.019 1.00 89.62 104 LEU A N 1
ATOM 845 C CA . LEU A 1 104 ? -10.808 21.168 13.477 1.00 89.62 104 LEU A CA 1
ATOM 846 C C . LEU A 1 104 ? -11.216 20.745 14.900 1.00 89.62 104 LEU A C 1
ATOM 848 O O . LEU A 1 104 ? -11.377 19.551 15.160 1.00 89.62 104 LEU A O 1
ATOM 852 N N . PRO A 1 105 ? -11.506 21.693 15.814 1.00 91.62 105 PRO A N 1
ATOM 853 C CA . PRO A 1 105 ? -11.905 21.370 17.190 1.00 91.62 105 PRO A CA 1
ATOM 854 C C . PRO A 1 105 ? -13.149 20.476 17.299 1.00 91.62 105 PRO A C 1
ATOM 856 O O . PRO A 1 105 ? -13.339 19.792 18.301 1.00 91.62 105 PRO A O 1
ATOM 859 N N . PHE A 1 106 ? -14.008 20.497 16.277 1.00 89.44 106 PHE A N 1
ATOM 860 C CA . PHE A 1 106 ? -15.241 19.714 16.196 1.00 89.44 106 PHE A CA 1
ATOM 861 C C . PHE A 1 106 ? -15.115 18.454 15.328 1.00 89.44 106 PHE A C 1
ATOM 863 O O . PHE A 1 106 ? -16.121 17.779 15.108 1.00 89.44 106 PHE A O 1
ATOM 870 N N . ALA A 1 107 ? -13.917 18.132 14.827 1.00 90.88 107 ALA A N 1
ATOM 871 C CA . ALA A 1 107 ? -13.683 16.885 14.111 1.00 90.88 107 ALA A CA 1
ATOM 872 C C . ALA A 1 107 ? -14.079 15.704 15.009 1.00 90.88 107 ALA A C 1
ATOM 874 O O . ALA A 1 107 ? -13.751 15.655 16.202 1.00 90.88 107 ALA A O 1
ATOM 875 N N . SER A 1 108 ? -14.810 14.746 14.457 1.00 91.06 108 SER A N 1
ATOM 876 C CA . SER A 1 108 ? -15.089 13.495 15.149 1.00 91.06 108 SER A CA 1
ATOM 877 C C . SER A 1 108 ? -13.834 12.619 15.201 1.00 91.06 108 SER A C 1
ATOM 879 O O . SER A 1 108 ? -12.841 12.867 14.517 1.00 91.06 108 SER A O 1
ATOM 881 N N . GLU A 1 109 ? -13.863 11.560 16.012 1.00 90.31 109 GLU A N 1
ATOM 882 C CA . GLU A 1 109 ? -12.793 10.551 15.998 1.00 90.31 109 GLU A CA 1
ATOM 883 C C . GLU A 1 109 ? -12.624 9.945 14.597 1.00 90.31 109 GLU A C 1
ATOM 885 O O . GLU A 1 109 ? -11.500 9.772 14.143 1.00 90.31 109 GLU A O 1
ATOM 890 N N . ALA A 1 110 ? -13.724 9.710 13.876 1.00 89.94 110 ALA A N 1
ATOM 891 C CA . ALA A 1 110 ? -13.682 9.176 12.518 1.00 89.94 110 ALA A CA 1
ATOM 892 C C . ALA A 1 110 ? -13.041 10.149 11.514 1.00 89.94 110 ALA A C 1
ATOM 894 O O . ALA A 1 110 ? -12.320 9.699 10.628 1.00 89.94 110 ALA A O 1
ATOM 895 N N . ASP A 1 111 ? -13.254 11.459 11.680 1.00 90.25 111 ASP A N 1
ATOM 896 C CA . ASP A 1 111 ? -12.649 12.482 10.814 1.00 90.25 111 ASP A CA 1
ATOM 897 C C . ASP A 1 111 ? -11.132 12.567 11.023 1.00 90.25 111 ASP A C 1
ATOM 899 O O . ASP A 1 111 ? -10.385 12.768 10.071 1.00 90.25 111 ASP A O 1
ATOM 903 N N . ARG A 1 112 ? -10.662 12.351 12.259 1.00 90.25 112 ARG A N 1
ATOM 904 C CA . ARG A 1 112 ? -9.226 12.274 12.580 1.00 90.25 112 ARG A CA 1
ATOM 905 C C . ARG A 1 112 ? -8.542 11.018 12.040 1.00 90.25 112 ARG A C 1
ATOM 907 O O . ARG A 1 112 ? -7.348 11.052 11.780 1.00 90.25 112 ARG A O 1
ATOM 914 N N . HIS A 1 113 ? -9.303 9.947 11.844 1.00 92.19 113 HIS A N 1
ATOM 915 C CA . HIS A 1 113 ? -8.835 8.634 11.386 1.00 92.19 113 HIS A CA 1
ATOM 916 C C . HIS A 1 113 ? -9.201 8.377 9.910 1.00 92.19 113 HIS A C 1
ATOM 918 O O . HIS A 1 113 ? -9.474 7.245 9.488 1.00 92.19 113 HIS A O 1
ATOM 924 N N . GLN A 1 114 ? -9.279 9.446 9.113 1.00 90.75 114 GLN A N 1
ATOM 925 C CA . GLN A 1 114 ? -9.474 9.362 7.670 1.00 90.75 114 GLN A CA 1
ATOM 926 C C . GLN A 1 114 ? -8.147 9.055 6.964 1.00 90.75 114 GLN A C 1
ATOM 928 O O . GLN A 1 114 ? -7.090 9.540 7.355 1.00 90.75 114 GLN A O 1
ATOM 933 N N . ILE A 1 115 ? -8.208 8.296 5.873 1.00 92.38 115 ILE A N 1
ATOM 934 C CA . ILE A 1 115 ? -7.038 7.994 5.037 1.00 92.38 115 ILE A CA 1
ATOM 935 C C . ILE A 1 115 ? -7.166 8.688 3.683 1.00 92.38 115 ILE A C 1
ATOM 937 O O . ILE A 1 115 ? -8.276 8.799 3.169 1.00 92.38 115 ILE A O 1
ATOM 941 N N . SER A 1 116 ? -6.076 9.157 3.073 1.00 91.56 116 SER A N 1
ATOM 942 C CA . SER A 1 116 ? -6.156 9.761 1.733 1.00 91.56 116 SER A CA 1
ATOM 943 C C . SER A 1 116 ? -6.585 8.728 0.690 1.00 91.56 116 SER A C 1
ATOM 945 O O . SER A 1 116 ? -6.120 7.587 0.700 1.00 91.56 116 SER A O 1
ATOM 947 N N . LEU A 1 117 ? -7.430 9.125 -0.264 1.00 91.44 117 LEU A N 1
ATOM 948 C CA . LEU A 1 117 ? -7.798 8.246 -1.379 1.00 91.44 117 LEU A CA 1
ATOM 949 C C . LEU A 1 117 ? -6.578 7.778 -2.192 1.00 91.44 117 LEU A C 1
ATOM 951 O O . LEU A 1 117 ? -6.529 6.629 -2.631 1.00 91.44 117 LEU A O 1
ATOM 955 N N . ASN A 1 118 ? -5.596 8.661 -2.385 1.00 94.12 118 ASN A N 1
ATOM 956 C CA . ASN A 1 118 ? -4.420 8.362 -3.198 1.00 94.12 118 ASN A CA 1
ATOM 957 C C . ASN A 1 118 ? -3.560 7.256 -2.575 1.00 94.12 118 ASN A C 1
ATOM 959 O O . ASN A 1 118 ? -3.065 6.397 -3.303 1.00 94.12 118 ASN A O 1
ATOM 963 N N . GLU A 1 119 ? -3.459 7.234 -1.244 1.00 96.25 119 GLU A N 1
ATOM 964 C CA . GLU A 1 119 ? -2.801 6.165 -0.489 1.00 96.25 119 GLU A CA 1
ATOM 965 C C . GLU A 1 119 ? -3.515 4.824 -0.709 1.00 96.25 119 GLU A C 1
ATOM 967 O O . GLU A 1 119 ? -2.887 3.830 -1.074 1.00 96.25 119 GLU A O 1
ATOM 972 N N . VAL A 1 120 ? -4.849 4.800 -0.587 1.00 96.75 120 VAL A N 1
ATOM 973 C CA . VAL A 1 120 ? -5.646 3.585 -0.824 1.00 96.75 120 VAL A CA 1
ATOM 974 C C . VAL A 1 120 ? -5.408 3.049 -2.237 1.00 96.75 120 VAL A C 1
ATOM 976 O O . VAL A 1 120 ? -5.127 1.864 -2.415 1.00 96.75 120 VAL A O 1
ATOM 979 N N . TYR A 1 121 ? -5.466 3.912 -3.254 1.00 97.38 121 TYR A N 1
ATOM 980 C CA . TYR A 1 121 ? -5.218 3.512 -4.640 1.00 97.38 121 TYR A CA 1
ATOM 981 C C . TYR A 1 121 ? -3.801 3.015 -4.885 1.00 97.38 121 TYR A C 1
ATOM 983 O O . TYR A 1 121 ? -3.630 2.044 -5.623 1.00 97.38 121 TYR A O 1
ATOM 991 N N . TYR A 1 122 ? -2.804 3.632 -4.261 1.00 98.56 122 TYR A N 1
ATOM 992 C CA . TYR A 1 122 ? -1.416 3.219 -4.392 1.00 98.56 122 TYR A CA 1
ATOM 993 C C . TYR A 1 122 ? -1.192 1.815 -3.818 1.00 98.56 122 TYR A C 1
ATOM 995 O O . TYR A 1 122 ? -0.688 0.936 -4.520 1.00 98.56 122 TYR A O 1
ATOM 1003 N N . GLN A 1 123 ? -1.680 1.541 -2.605 1.00 98.56 123 GLN A N 1
ATOM 1004 C CA . GLN A 1 123 ? -1.576 0.204 -2.008 1.00 98.56 123 GLN A CA 1
ATOM 1005 C C . GLN A 1 123 ? -2.396 -0.845 -2.780 1.00 98.56 123 GLN A C 1
ATOM 1007 O O . GLN A 1 123 ? -1.944 -1.975 -2.990 1.00 98.56 123 GLN A O 1
ATOM 1012 N N . MET A 1 124 ? -3.576 -0.477 -3.294 1.00 98.50 124 MET A N 1
ATOM 1013 C CA . MET A 1 124 ? -4.350 -1.343 -4.192 1.00 98.50 124 MET A CA 1
ATOM 1014 C C . MET A 1 124 ? -3.604 -1.646 -5.495 1.00 98.50 124 MET A C 1
ATOM 1016 O O . MET A 1 124 ? -3.719 -2.758 -6.013 1.00 98.50 124 MET A O 1
ATOM 1020 N N . ALA A 1 125 ? -2.857 -0.687 -6.044 1.00 98.56 125 ALA A N 1
ATOM 1021 C CA . ALA A 1 125 ? -2.073 -0.878 -7.258 1.00 98.56 125 ALA A CA 1
ATOM 1022 C C . ALA A 1 125 ? -0.964 -1.916 -7.044 1.00 98.56 125 ALA A C 1
ATOM 1024 O O . ALA A 1 125 ? -0.814 -2.814 -7.878 1.00 98.56 125 ALA A O 1
ATOM 1025 N N . ILE A 1 126 ? -0.274 -1.859 -5.899 1.00 98.62 126 ILE A N 1
ATOM 1026 C CA . ILE A 1 126 ? 0.730 -2.852 -5.487 1.00 98.62 126 ILE A CA 1
ATOM 1027 C C . ILE A 1 126 ? 0.085 -4.235 -5.327 1.00 98.62 126 ILE A C 1
ATOM 1029 O O . ILE A 1 126 ? 0.576 -5.217 -5.887 1.00 98.62 126 ILE A O 1
ATOM 1033 N N . ALA A 1 127 ? -1.052 -4.335 -4.633 1.00 98.62 127 ALA A N 1
ATOM 1034 C CA . ALA A 1 127 ? -1.759 -5.610 -4.486 1.00 98.62 127 ALA A CA 1
ATOM 1035 C C . ALA A 1 127 ? -2.169 -6.200 -5.849 1.00 98.62 127 ALA A C 1
ATOM 1037 O O . ALA A 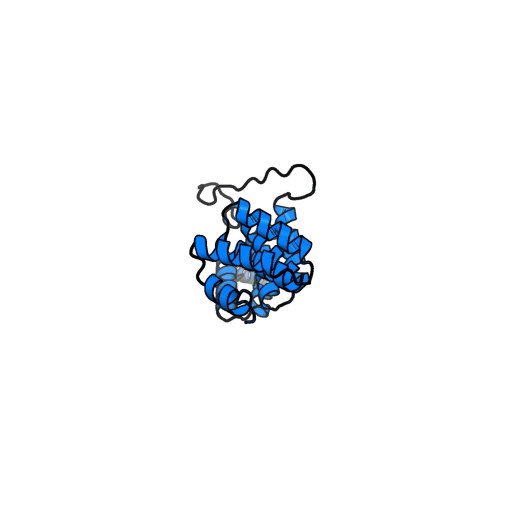1 127 ? -1.973 -7.386 -6.107 1.00 98.62 127 ALA A O 1
ATOM 1038 N N . LYS A 1 128 ? -2.697 -5.367 -6.758 1.00 98.62 128 LYS A N 1
ATOM 1039 C CA . LYS A 1 128 ? -3.100 -5.791 -8.110 1.00 98.62 128 LYS A CA 1
ATOM 1040 C C . LYS A 1 128 ? -1.916 -6.195 -8.981 1.00 98.62 128 LYS A C 1
ATOM 1042 O O . LYS A 1 128 ? -2.075 -7.102 -9.787 1.00 98.62 128 LYS A O 1
ATOM 1047 N N . TYR A 1 129 ? -0.757 -5.559 -8.822 1.00 98.50 129 TYR A N 1
ATOM 1048 C CA . TYR A 1 129 ? 0.467 -5.970 -9.509 1.00 98.50 129 TYR A CA 1
ATOM 1049 C C . TYR A 1 129 ? 0.864 -7.400 -9.121 1.00 98.50 129 TYR A C 1
ATOM 1051 O O . TYR A 1 129 ? 1.093 -8.239 -9.991 1.00 98.50 129 TYR A O 1
ATOM 1059 N N . ASN A 1 130 ? 0.871 -7.694 -7.817 1.00 98.25 130 ASN A N 1
ATOM 1060 C CA . ASN A 1 130 ? 1.240 -9.012 -7.295 1.00 98.25 130 ASN A CA 1
ATOM 1061 C C . ASN A 1 130 ? 0.205 -10.104 -7.621 1.00 98.25 130 ASN A C 1
ATOM 1063 O O . ASN A 1 130 ? 0.553 -11.273 -7.726 1.00 98.25 130 ASN A O 1
ATOM 1067 N N . LEU A 1 131 ? -1.054 -9.722 -7.846 1.00 98.00 131 LEU A N 1
ATOM 1068 C CA . LEU A 1 131 ? -2.115 -10.603 -8.354 1.00 98.00 131 LEU A CA 1
ATOM 1069 C C . LEU A 1 131 ? -2.146 -10.716 -9.888 1.00 98.00 131 LEU A C 1
ATOM 1071 O O . LEU A 1 131 ? -3.144 -11.173 -10.441 1.00 98.00 131 LEU A O 1
ATOM 1075 N N . ASP A 1 132 ? -1.114 -10.235 -10.583 1.00 96.81 132 ASP A N 1
ATOM 1076 C CA . ASP A 1 132 ? -1.017 -10.237 -12.050 1.00 96.81 132 ASP A CA 1
ATOM 1077 C C . ASP A 1 132 ? -2.143 -9.472 -12.778 1.00 96.81 132 ASP A C 1
ATOM 1079 O O . ASP A 1 132 ? -2.364 -9.578 -13.981 1.00 96.81 132 ASP A O 1
ATOM 1083 N N . SER A 1 133 ? -2.852 -8.604 -12.058 1.00 97.56 133 SER A N 1
ATOM 1084 C CA . SER A 1 133 ? -3.869 -7.703 -12.604 1.00 97.56 133 SER A CA 1
ATOM 1085 C C . SER A 1 133 ? -3.225 -6.419 -13.145 1.00 97.56 133 SER A C 1
ATOM 1087 O O . SER A 1 133 ? -3.590 -5.301 -12.758 1.00 97.56 133 SER A O 1
ATOM 1089 N N . LEU A 1 134 ? -2.252 -6.578 -14.047 1.00 97.56 134 LEU A N 1
ATOM 1090 C CA . LEU A 1 134 ? -1.315 -5.536 -14.490 1.00 97.56 134 LEU A CA 1
ATOM 1091 C C . LEU A 1 134 ? -2.003 -4.298 -15.076 1.00 97.56 134 LEU A C 1
ATOM 1093 O O . LEU A 1 134 ? -1.706 -3.174 -14.677 1.00 97.56 134 LEU A O 1
ATOM 1097 N N . ALA A 1 135 ? -2.991 -4.475 -15.956 1.00 97.50 135 ALA A N 1
ATOM 1098 C CA . ALA A 1 135 ? -3.718 -3.351 -16.550 1.00 97.50 135 ALA A CA 1
ATOM 1099 C C . ALA A 1 135 ? -4.479 -2.516 -15.503 1.00 97.50 135 ALA A C 1
ATOM 1101 O O . ALA A 1 135 ? -4.572 -1.293 -15.622 1.00 97.50 135 ALA A O 1
ATOM 1102 N N . ALA A 1 136 ? -5.043 -3.161 -14.478 1.00 97.50 136 ALA A N 1
ATOM 1103 C CA . ALA A 1 136 ? -5.739 -2.467 -13.398 1.00 97.50 136 ALA A CA 1
ATOM 1104 C C . ALA A 1 136 ? -4.755 -1.757 -12.461 1.00 97.50 136 ALA A C 1
ATOM 1106 O O . ALA A 1 136 ? -5.004 -0.615 -12.080 1.00 97.50 136 ALA A O 1
ATOM 1107 N N . SER A 1 137 ? -3.629 -2.404 -12.154 1.00 98.44 137 SER A N 1
ATOM 1108 C CA . SER A 1 137 ? -2.523 -1.807 -11.404 1.00 98.44 137 SER A CA 1
ATOM 1109 C C . SER A 1 137 ? -1.982 -0.551 -12.103 1.00 98.44 137 SER A C 1
ATOM 1111 O O . SER A 1 137 ? -1.947 0.524 -11.507 1.00 98.44 137 SER A O 1
ATOM 1113 N N . TYR A 1 138 ? -1.706 -0.634 -13.409 1.00 98.31 138 TYR A N 1
ATOM 1114 C CA . TYR A 1 138 ? -1.222 0.490 -14.213 1.00 98.31 138 TYR A CA 1
ATOM 1115 C C . TYR A 1 138 ? -2.171 1.693 -14.170 1.00 98.31 138 TYR A C 1
ATOM 1117 O O . TYR A 1 138 ? -1.730 2.831 -14.007 1.00 98.31 138 TYR A O 1
ATOM 1125 N N . ARG A 1 139 ? -3.488 1.459 -14.285 1.00 98.31 139 ARG A N 1
ATOM 1126 C CA . ARG A 1 139 ? -4.490 2.535 -14.207 1.00 98.31 139 ARG A CA 1
ATOM 1127 C C . ARG A 1 139 ? -4.451 3.266 -12.867 1.00 98.31 139 ARG A C 1
ATOM 1129 O O . ARG A 1 139 ? -4.589 4.486 -12.865 1.00 98.31 139 ARG A O 1
ATOM 1136 N N . LEU A 1 140 ? -4.250 2.543 -11.765 1.00 98.00 140 LEU A N 1
ATOM 1137 C CA . LEU A 1 140 ? -4.156 3.133 -10.430 1.00 98.00 140 LEU A CA 1
ATOM 1138 C C . LEU A 1 140 ? -2.853 3.919 -10.255 1.00 98.00 140 LEU A C 1
ATOM 1140 O O . LEU A 1 140 ? -2.921 5.091 -9.905 1.00 98.00 140 LEU A O 1
ATOM 1144 N N . PHE A 1 141 ? -1.691 3.363 -10.614 1.00 98.50 141 PHE A N 1
ATOM 1145 C CA . PHE A 1 141 ? -0.431 4.121 -10.560 1.00 98.50 141 PHE A CA 1
ATOM 1146 C C . PHE A 1 141 ? -0.460 5.366 -11.450 1.00 98.50 141 PHE A C 1
ATOM 1148 O O . PHE A 1 141 ? 0.039 6.420 -11.069 1.00 98.50 141 PHE A O 1
ATOM 1155 N N . LYS A 1 142 ? -1.098 5.282 -12.624 1.00 98.06 142 LYS A N 1
ATOM 1156 C CA . LYS A 1 142 ? -1.308 6.437 -13.510 1.00 98.06 142 LYS A CA 1
ATOM 1157 C C . LYS A 1 142 ? -2.239 7.481 -12.906 1.00 98.06 142 LYS A C 1
ATOM 1159 O O . LYS A 1 142 ? -2.093 8.665 -13.197 1.00 98.06 142 LYS A O 1
ATOM 1164 N N . HIS A 1 143 ? -3.222 7.062 -12.117 1.00 96.00 143 HIS A N 1
ATOM 1165 C CA . HIS A 1 143 ? -4.055 7.988 -11.366 1.00 96.00 143 HIS A CA 1
ATOM 1166 C C . HIS A 1 143 ? -3.230 8.683 -10.276 1.00 96.00 143 HIS A C 1
ATOM 1168 O O . HIS A 1 143 ? -3.197 9.909 -10.256 1.00 96.00 143 HIS A O 1
ATOM 1174 N N . CYS A 1 144 ? -2.506 7.927 -9.447 1.00 97.19 144 CYS A N 1
ATOM 1175 C CA . CYS A 1 144 ? -1.660 8.460 -8.376 1.00 97.19 144 CYS A CA 1
ATOM 1176 C C . CYS A 1 144 ? -0.605 9.451 -8.895 1.00 97.19 144 CYS A C 1
ATOM 1178 O O . CYS A 1 144 ? -0.500 10.555 -8.363 1.00 97.19 144 CYS A O 1
ATOM 1180 N N . SER A 1 145 ? 0.096 9.125 -9.989 1.00 96.50 145 SER A N 1
ATOM 1181 C CA . SER A 1 145 ? 1.096 10.028 -10.573 1.00 96.50 145 SER A CA 1
ATOM 1182 C C . SER A 1 145 ? 0.488 11.340 -11.075 1.00 96.50 145 SER A C 1
ATOM 1184 O O . SER A 1 145 ? 1.070 12.403 -10.879 1.00 96.50 145 SER A O 1
ATOM 1186 N N . LYS A 1 146 ? -0.720 11.302 -11.656 1.00 96.56 146 LYS A N 1
ATOM 1187 C CA . LYS A 1 146 ? -1.461 12.513 -12.050 1.00 96.56 146 LYS A CA 1
ATOM 1188 C C . LYS A 1 146 ? -1.881 13.380 -10.862 1.00 96.56 146 LYS A C 1
ATOM 1190 O O . LYS A 1 146 ? -2.045 14.581 -11.040 1.00 96.56 146 LYS A O 1
ATOM 1195 N N . GLN A 1 147 ? -2.073 12.781 -9.688 1.00 95.56 147 GLN A N 1
ATOM 1196 C CA . GLN A 1 147 ? -2.382 13.487 -8.441 1.00 95.56 147 GLN A CA 1
ATOM 1197 C C . GLN A 1 147 ? -1.120 13.947 -7.690 1.00 95.56 147 GLN A C 1
ATOM 1199 O O . GLN A 1 147 ? -1.225 14.406 -6.557 1.00 95.56 147 GLN A O 1
ATOM 1204 N N . ASN A 1 148 ? 0.070 13.827 -8.296 1.00 96.19 148 ASN A N 1
ATOM 1205 C CA . ASN A 1 148 ? 1.368 14.104 -7.670 1.00 96.19 148 ASN A CA 1
ATOM 1206 C C . ASN A 1 148 ? 1.636 13.287 -6.393 1.00 96.19 148 ASN A C 1
ATOM 1208 O O . ASN A 1 148 ? 2.391 13.712 -5.521 1.00 96.19 148 ASN A O 1
ATOM 1212 N N . TYR A 1 149 ? 1.015 12.114 -6.272 1.00 95.88 149 TYR A N 1
ATOM 1213 C CA . TYR A 1 149 ? 1.173 11.238 -5.121 1.00 95.88 149 TYR A CA 1
ATOM 1214 C C . TYR A 1 149 ? 2.172 10.123 -5.456 1.00 95.88 149 TYR A C 1
ATOM 1216 O O . TYR A 1 149 ? 1.932 9.331 -6.371 1.00 95.88 149 TYR A O 1
ATOM 1224 N N . ASN A 1 150 ? 3.291 10.065 -4.723 1.00 96.06 150 ASN A N 1
ATOM 1225 C CA . ASN A 1 150 ? 4.381 9.099 -4.930 1.00 96.06 150 ASN A CA 1
ATOM 1226 C C . ASN A 1 150 ? 4.817 8.982 -6.403 1.00 96.06 150 ASN A C 1
ATOM 1228 O O . ASN A 1 150 ? 4.986 7.882 -6.925 1.00 96.06 150 ASN A O 1
ATOM 1232 N N . THR A 1 151 ? 4.956 10.114 -7.102 1.00 97.12 151 THR A N 1
ATOM 1233 C CA . THR A 1 151 ? 5.129 10.154 -8.564 1.00 97.12 151 THR A CA 1
ATOM 1234 C C . THR A 1 151 ? 6.341 9.357 -9.061 1.00 97.12 151 THR A C 1
ATOM 1236 O O . THR A 1 151 ? 6.206 8.630 -10.043 1.00 97.12 151 THR A O 1
ATOM 1239 N N . GLY A 1 152 ? 7.489 9.446 -8.375 1.00 97.19 152 GLY A N 1
ATOM 1240 C CA . GLY A 1 152 ? 8.710 8.685 -8.693 1.00 97.19 152 GLY A CA 1
ATOM 1241 C C . GLY A 1 152 ? 8.464 7.184 -8.683 1.00 97.19 152 GLY A C 1
ATOM 1242 O O . GLY A 1 152 ? 8.526 6.529 -9.726 1.00 97.19 152 GLY A O 1
ATOM 1243 N N . ASN A 1 153 ? 8.050 6.668 -7.530 1.00 97.56 153 ASN A N 1
ATOM 1244 C CA . ASN A 1 153 ? 7.638 5.278 -7.374 1.00 97.56 153 ASN A CA 1
ATOM 1245 C C . ASN A 1 153 ? 6.527 4.849 -8.344 1.00 97.56 153 ASN A C 1
ATOM 1247 O O . ASN A 1 153 ? 6.555 3.732 -8.851 1.00 97.56 153 ASN A O 1
ATOM 1251 N N . CYS A 1 154 ? 5.553 5.710 -8.655 1.00 98.31 154 CYS A N 1
ATOM 1252 C CA . CYS A 1 154 ? 4.522 5.386 -9.642 1.00 98.31 154 CYS A CA 1
ATOM 1253 C C . CYS A 1 154 ? 5.123 5.136 -11.031 1.00 98.31 154 CYS A C 1
ATOM 1255 O O . CYS A 1 154 ? 4.687 4.209 -11.712 1.00 98.31 154 CYS A O 1
ATOM 1257 N N . TYR A 1 155 ? 6.118 5.921 -11.452 1.00 98.44 155 TYR A N 1
ATOM 1258 C CA . TYR A 1 155 ? 6.835 5.662 -12.700 1.00 98.44 155 TYR A CA 1
ATOM 1259 C C . TYR A 1 155 ? 7.650 4.372 -12.628 1.00 98.44 155 TYR A C 1
ATOM 1261 O O . TYR A 1 155 ? 7.574 3.572 -13.556 1.00 98.44 155 TYR A O 1
ATOM 1269 N N . VAL A 1 156 ? 8.334 4.098 -11.515 1.00 98.38 156 VAL A N 1
ATOM 1270 C CA . VAL A 1 156 ? 9.018 2.809 -11.307 1.00 98.38 156 VAL A CA 1
ATOM 1271 C C . VAL A 1 156 ? 8.049 1.637 -11.482 1.00 98.38 156 VAL A C 1
ATOM 1273 O O . VAL A 1 156 ? 8.293 0.747 -12.295 1.00 98.38 156 VAL A O 1
ATOM 1276 N N . TRP A 1 157 ? 6.902 1.659 -10.802 1.00 98.38 157 TRP A N 1
ATOM 1277 C CA . TRP A 1 157 ? 5.892 0.609 -10.921 1.00 98.38 157 TRP A CA 1
ATOM 1278 C C . TRP A 1 157 ? 5.320 0.481 -12.333 1.00 98.38 157 TRP A C 1
ATOM 1280 O O . TRP A 1 157 ? 5.085 -0.629 -12.804 1.00 98.38 157 TRP A O 1
ATOM 1290 N N . GLN A 1 158 ? 5.104 1.594 -13.036 1.00 98.38 158 GLN A N 1
ATOM 1291 C CA . GLN A 1 158 ? 4.684 1.561 -14.437 1.00 98.38 158 GLN A CA 1
ATOM 1292 C C . GLN A 1 158 ? 5.748 0.918 -15.326 1.00 98.38 158 GLN A C 1
ATOM 1294 O O . GLN A 1 158 ? 5.393 0.111 -16.184 1.00 98.38 158 GLN A O 1
ATOM 1299 N N . GLY A 1 159 ? 7.028 1.215 -15.092 1.00 97.88 159 GLY A N 1
ATOM 1300 C CA . GLY A 1 159 ? 8.146 0.562 -15.762 1.00 97.88 159 GLY A CA 1
ATOM 1301 C C . GLY A 1 159 ? 8.143 -0.948 -15.530 1.00 97.88 159 GLY A C 1
ATOM 1302 O O . GLY A 1 159 ? 8.107 -1.706 -16.495 1.00 97.88 159 GLY A O 1
ATOM 1303 N N . LEU A 1 160 ? 8.043 -1.382 -14.270 1.00 97.81 160 LEU A N 1
ATOM 1304 C CA . LEU A 1 160 ? 7.940 -2.799 -13.885 1.00 97.81 160 LEU A CA 1
ATOM 1305 C C . LEU A 1 160 ? 6.718 -3.504 -14.492 1.00 97.81 160 LEU A C 1
ATOM 1307 O O . LEU A 1 160 ? 6.765 -4.680 -14.829 1.00 97.81 160 LEU A O 1
ATOM 1311 N N . ILE A 1 161 ? 5.597 -2.806 -14.662 1.00 98.31 161 ILE A N 1
ATOM 1312 C CA . ILE A 1 161 ? 4.442 -3.376 -15.363 1.00 98.31 161 ILE A CA 1
ATOM 1313 C C . ILE A 1 161 ? 4.769 -3.611 -16.842 1.00 98.31 161 ILE A C 1
ATOM 1315 O O . ILE A 1 161 ? 4.399 -4.648 -17.387 1.00 98.31 161 ILE A O 1
ATOM 1319 N N . TRP A 1 162 ? 5.455 -2.675 -17.499 1.00 97.81 162 TRP A N 1
ATOM 1320 C CA . TRP A 1 162 ? 5.825 -2.819 -18.908 1.00 97.81 162 TRP A CA 1
ATOM 1321 C C . TRP A 1 162 ? 6.922 -3.853 -19.152 1.00 97.81 162 TRP A C 1
ATOM 1323 O O . TRP A 1 162 ? 6.883 -4.493 -20.203 1.00 97.81 162 TRP A O 1
ATOM 1333 N N . THR A 1 163 ? 7.826 -4.087 -18.193 1.00 96.44 163 THR A N 1
ATOM 1334 C CA . THR A 1 163 ? 8.766 -5.217 -18.278 1.00 96.44 163 THR A CA 1
ATOM 1335 C C . THR A 1 163 ? 8.016 -6.546 -18.269 1.00 96.44 163 THR A C 1
ATOM 1337 O O . THR A 1 163 ? 8.313 -7.408 -19.083 1.00 96.44 163 THR A O 1
ATOM 1340 N N . ARG A 1 164 ? 6.965 -6.688 -17.445 1.00 96.06 164 ARG A N 1
ATOM 1341 C CA . ARG A 1 164 ? 6.094 -7.881 -17.439 1.00 96.06 164 ARG A CA 1
ATOM 1342 C C . ARG A 1 164 ? 5.224 -8.044 -18.692 1.00 96.06 164 ARG A C 1
ATOM 1344 O O . ARG A 1 164 ? 4.687 -9.123 -18.911 1.00 96.06 164 ARG A O 1
ATOM 1351 N N . TYR A 1 165 ? 5.072 -6.988 -19.490 1.00 94.00 165 TYR A N 1
ATOM 1352 C CA . TYR A 1 165 ? 4.435 -7.021 -20.812 1.00 94.00 165 TYR A CA 1
ATOM 1353 C C . TYR A 1 165 ? 5.445 -7.194 -21.963 1.00 94.00 165 TYR A C 1
ATOM 1355 O O . TYR A 1 165 ? 5.062 -7.018 -23.119 1.00 94.00 165 TYR A O 1
ATOM 1363 N N . ASP A 1 166 ? 6.719 -7.473 -21.666 1.00 92.94 166 ASP A N 1
ATOM 1364 C CA . ASP A 1 166 ? 7.816 -7.598 -22.636 1.00 92.94 166 ASP A CA 1
ATOM 1365 C C . ASP A 1 166 ? 8.008 -6.362 -23.538 1.00 92.94 166 ASP A C 1
ATOM 1367 O O . ASP A 1 166 ? 8.491 -6.447 -24.667 1.00 92.94 166 ASP A O 1
ATOM 1371 N N . SER A 1 167 ? 7.648 -5.171 -23.047 1.00 94.81 167 SER A N 1
ATOM 1372 C CA . SER A 1 167 ? 7.827 -3.907 -23.770 1.00 94.81 167 SER A CA 1
ATOM 1373 C C . SER A 1 167 ? 8.915 -3.062 -23.111 1.00 94.81 167 SER A C 1
ATOM 1375 O O . SER A 1 167 ? 8.629 -2.101 -22.389 1.00 94.81 167 SER A O 1
ATOM 1377 N N . MET A 1 168 ? 10.174 -3.422 -23.377 1.00 94.50 168 MET A N 1
ATOM 1378 C CA . MET A 1 168 ? 11.340 -2.784 -22.750 1.00 94.50 168 MET A CA 1
ATOM 1379 C C . MET A 1 168 ? 11.453 -1.296 -23.094 1.00 94.50 168 MET A C 1
ATOM 1381 O O . MET A 1 168 ? 11.678 -0.495 -22.194 1.00 94.50 168 MET A O 1
ATOM 1385 N N . ASP A 1 169 ? 11.150 -0.886 -24.330 1.00 93.69 169 ASP A N 1
ATOM 1386 C CA . ASP A 1 169 ? 11.156 0.536 -24.718 1.00 93.69 169 ASP A CA 1
ATOM 1387 C C . ASP A 1 169 ? 10.244 1.388 -23.823 1.00 93.69 169 ASP A C 1
ATOM 1389 O O . ASP A 1 169 ? 10.618 2.467 -23.354 1.00 93.69 169 ASP A O 1
ATOM 1393 N N . ARG A 1 170 ? 9.031 0.887 -23.544 1.00 95.94 170 ARG A N 1
ATOM 1394 C CA . ARG A 1 170 ? 8.079 1.577 -22.664 1.00 95.94 170 ARG A CA 1
ATOM 1395 C C . ARG A 1 170 ? 8.562 1.551 -21.225 1.00 95.94 170 ARG A C 1
ATOM 1397 O O . ARG A 1 170 ? 8.494 2.584 -20.563 1.00 95.94 170 ARG A O 1
ATOM 1404 N N . ALA A 1 171 ? 9.048 0.403 -20.755 1.00 97.31 171 ALA A N 1
ATOM 1405 C CA . ALA A 1 171 ? 9.573 0.265 -19.403 1.00 97.31 171 ALA A CA 1
ATOM 1406 C C . ALA A 1 171 ? 10.696 1.276 -19.134 1.00 97.31 171 ALA A C 1
ATOM 1408 O O . ALA A 1 171 ? 10.642 2.030 -18.162 1.00 97.31 171 ALA A O 1
ATOM 1409 N N . CYS A 1 172 ? 11.646 1.372 -20.061 1.00 96.75 172 CYS A N 1
ATOM 1410 C CA . CYS A 1 172 ? 12.768 2.293 -19.997 1.00 96.75 172 CYS A CA 1
ATOM 1411 C C . CYS A 1 172 ? 12.346 3.755 -20.027 1.00 96.75 172 CYS A C 1
ATOM 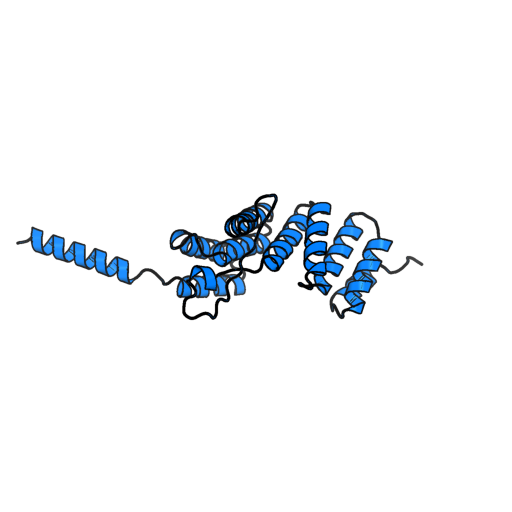1413 O O . CYS A 1 172 ? 12.887 4.550 -19.259 1.00 96.75 172 CYS A O 1
ATOM 1415 N N . GLY A 1 173 ? 11.331 4.107 -20.821 1.00 97.25 173 GLY A N 1
ATOM 1416 C CA . GLY A 1 173 ? 10.741 5.444 -20.779 1.00 97.25 173 GLY A CA 1
ATOM 1417 C C . GLY A 1 173 ? 10.248 5.825 -19.378 1.00 97.25 173 GLY A C 1
ATOM 1418 O O . GLY A 1 173 ? 10.521 6.928 -18.907 1.00 97.25 173 GLY A O 1
ATOM 1419 N N . PHE A 1 174 ? 9.587 4.905 -18.668 1.00 98.19 174 PHE A N 1
ATOM 1420 C CA . PHE A 1 174 ? 9.126 5.156 -17.300 1.00 98.19 174 PHE A CA 1
ATOM 1421 C C . PHE A 1 174 ? 10.269 5.217 -16.282 1.00 98.19 174 PHE A C 1
ATOM 1423 O O . PHE A 1 174 ? 10.276 6.109 -15.435 1.00 98.19 174 PHE A O 1
ATOM 1430 N N . PHE A 1 175 ? 11.268 4.338 -16.367 1.00 98.06 175 PHE A N 1
ATOM 1431 C CA . PHE A 1 175 ? 12.419 4.415 -15.462 1.00 98.06 175 PHE A CA 1
ATOM 1432 C C . PHE A 1 175 ? 13.219 5.711 -15.659 1.00 98.06 175 PHE A C 1
ATOM 1434 O O . PHE A 1 175 ? 13.623 6.345 -14.687 1.00 98.06 175 PHE A O 1
ATOM 1441 N N . GLN A 1 176 ? 13.367 6.180 -16.901 1.00 97.25 176 GLN A N 1
ATOM 1442 C CA . GLN A 1 176 ? 13.961 7.488 -17.186 1.00 97.25 176 GLN A CA 1
ATOM 1443 C C . GLN A 1 176 ? 13.125 8.636 -16.607 1.00 97.25 176 GLN A C 1
ATOM 1445 O O . GLN A 1 176 ? 13.689 9.567 -16.036 1.00 97.25 176 GLN A O 1
ATOM 1450 N N . GLN A 1 177 ? 11.792 8.567 -16.692 1.00 97.38 177 GLN A N 1
ATOM 1451 C CA . GLN A 1 177 ? 10.913 9.543 -16.038 1.00 97.38 177 GLN A CA 1
ATOM 1452 C C . GLN A 1 177 ? 11.102 9.572 -14.522 1.00 97.38 177 GLN A C 1
ATOM 1454 O O . GLN A 1 177 ? 11.214 10.660 -13.959 1.00 97.38 177 GLN A O 1
ATOM 1459 N N . ALA A 1 178 ? 11.193 8.408 -13.877 1.00 97.81 178 ALA A N 1
ATOM 1460 C CA . ALA A 1 178 ? 11.478 8.303 -12.449 1.00 97.81 178 ALA A CA 1
ATOM 1461 C C . ALA A 1 178 ? 12.825 8.963 -12.097 1.00 97.81 178 ALA A C 1
ATOM 1463 O O . ALA A 1 178 ? 12.891 9.792 -11.189 1.00 97.81 178 ALA A O 1
ATOM 1464 N N . LYS A 1 179 ? 13.876 8.691 -12.883 1.00 97.31 179 LYS A N 1
ATOM 1465 C CA . LYS A 1 179 ? 15.201 9.304 -12.713 1.00 97.31 179 LYS A CA 1
ATOM 1466 C C . LYS A 1 179 ? 15.167 10.826 -12.849 1.00 97.31 179 LYS A C 1
ATOM 1468 O O . LYS A 1 179 ? 15.770 11.524 -12.041 1.00 97.31 179 LYS A O 1
ATOM 1473 N N . MET A 1 180 ? 14.455 11.352 -13.849 1.00 96.94 180 MET A N 1
ATOM 1474 C CA . MET A 1 180 ? 14.363 12.800 -14.085 1.00 96.94 180 MET A CA 1
ATOM 1475 C C . MET A 1 180 ? 13.769 13.564 -12.899 1.00 96.94 180 MET A C 1
ATOM 1477 O O . MET A 1 180 ? 14.123 14.722 -12.692 1.00 96.94 180 MET A O 1
ATOM 1481 N N . ILE A 1 181 ? 12.889 12.931 -12.121 1.00 96.19 181 ILE A N 1
ATOM 1482 C CA . ILE A 1 181 ? 12.290 13.537 -10.924 1.00 96.19 181 ILE A CA 1
ATOM 1483 C C . ILE A 1 181 ? 13.005 13.151 -9.622 1.00 96.19 181 ILE A C 1
ATOM 1485 O O . ILE A 1 181 ? 12.499 13.446 -8.543 1.00 96.19 181 ILE A O 1
ATOM 1489 N N . GLY A 1 182 ? 14.185 12.530 -9.719 1.00 95.06 182 GLY A N 1
ATOM 1490 C CA . GLY A 1 182 ? 15.050 12.223 -8.580 1.00 95.06 182 GLY A CA 1
ATOM 1491 C C . GLY A 1 182 ? 14.675 10.964 -7.797 1.00 95.06 182 GLY A C 1
ATOM 1492 O O . GLY A 1 182 ? 15.072 10.851 -6.641 1.00 95.06 182 GLY A O 1
ATOM 1493 N N . GLU A 1 183 ? 13.923 10.027 -8.385 1.00 96.25 183 GLU A N 1
ATOM 1494 C CA . GLU A 1 183 ? 13.617 8.750 -7.730 1.00 96.25 183 GLU A CA 1
ATOM 1495 C C . GLU A 1 183 ? 14.876 7.879 -7.628 1.00 96.25 183 GLU A C 1
ATOM 1497 O O . GLU A 1 183 ? 15.454 7.481 -8.643 1.00 96.25 183 GLU A O 1
ATOM 1502 N N . GLY A 1 184 ? 15.300 7.575 -6.400 1.00 90.88 184 GLY A N 1
ATOM 1503 C CA . GLY A 1 184 ? 16.614 6.989 -6.123 1.00 90.88 184 GLY A CA 1
ATOM 1504 C C . GLY A 1 184 ? 16.779 5.561 -6.645 1.00 90.88 184 GLY A C 1
ATOM 1505 O O . GLY A 1 184 ? 17.881 5.154 -7.002 1.00 90.88 184 GLY A O 1
ATOM 1506 N N . GLU A 1 185 ? 15.688 4.799 -6.743 1.00 91.06 185 GLU A N 1
ATOM 1507 C CA . GLU A 1 185 ? 15.735 3.428 -7.262 1.00 91.06 185 GLU A CA 1
ATOM 1508 C C . GLU A 1 185 ? 15.758 3.351 -8.797 1.00 91.06 185 GLU A C 1
ATOM 1510 O O . GLU A 1 185 ? 15.986 2.273 -9.351 1.00 91.06 185 GLU A O 1
ATOM 1515 N N . ALA A 1 186 ? 15.534 4.465 -9.501 1.00 95.00 186 ALA A N 1
ATOM 1516 C CA . ALA A 1 186 ? 15.378 4.467 -10.953 1.00 95.00 186 ALA A CA 1
ATOM 1517 C C . ALA A 1 186 ? 16.631 3.975 -11.692 1.00 95.00 186 ALA A C 1
ATOM 1519 O O . ALA A 1 186 ? 16.515 3.201 -12.642 1.00 95.00 186 ALA A O 1
ATOM 1520 N N . ASP A 1 187 ? 17.824 4.372 -11.238 1.00 94.56 187 ASP A N 1
ATOM 1521 C CA . ASP A 1 187 ? 19.090 3.985 -11.873 1.00 94.56 187 ASP A CA 1
ATOM 1522 C C . ASP A 1 187 ? 19.308 2.471 -11.866 1.00 94.56 187 ASP A C 1
ATOM 1524 O O . ASP A 1 187 ? 19.712 1.910 -12.883 1.00 94.56 187 ASP A O 1
ATOM 1528 N N . ARG A 1 188 ? 18.947 1.792 -10.768 1.00 95.50 188 ARG A N 1
ATOM 1529 C CA . ARG A 1 188 ? 19.021 0.327 -10.679 1.00 95.50 188 ARG A CA 1
ATOM 1530 C C . ARG A 1 188 ? 18.200 -0.333 -11.787 1.00 95.50 188 ARG A C 1
ATOM 1532 O O . ARG A 1 188 ? 18.685 -1.244 -12.447 1.00 95.50 188 ARG A O 1
ATOM 1539 N N . PHE A 1 189 ? 16.971 0.132 -12.001 1.00 95.88 189 PHE A N 1
ATOM 1540 C CA . PHE A 1 189 ? 16.079 -0.452 -13.003 1.00 95.88 189 PHE A CA 1
ATOM 1541 C C . PHE A 1 189 ? 16.501 -0.127 -14.437 1.00 95.88 189 PHE A C 1
ATOM 1543 O O . PHE A 1 189 ? 16.373 -0.973 -15.319 1.00 95.88 189 PHE A O 1
ATOM 1550 N N . ILE A 1 190 ? 17.047 1.067 -14.677 1.00 95.38 190 ILE A N 1
ATOM 1551 C CA . ILE A 1 190 ? 17.656 1.412 -15.970 1.00 95.38 190 ILE A CA 1
ATOM 1552 C C . ILE A 1 190 ? 18.833 0.475 -16.252 1.00 95.38 190 ILE A C 1
ATOM 1554 O O . ILE A 1 190 ? 18.952 -0.062 -17.352 1.00 95.38 190 ILE A O 1
ATOM 1558 N N . ASP A 1 191 ? 19.685 0.251 -15.258 1.00 93.81 191 ASP A N 1
ATOM 1559 C CA . ASP A 1 191 ? 20.845 -0.619 -15.391 1.00 93.81 191 ASP A CA 1
ATOM 1560 C C . ASP A 1 191 ? 20.479 -2.083 -15.644 1.00 93.81 191 ASP A C 1
ATOM 1562 O O . ASP A 1 191 ? 21.221 -2.769 -16.345 1.00 93.81 191 ASP A O 1
ATOM 1566 N N . GLU A 1 192 ? 19.368 -2.547 -15.075 1.00 93.75 192 GLU A N 1
ATOM 1567 C CA . GLU A 1 192 ? 18.880 -3.920 -15.204 1.00 93.75 192 GLU A CA 1
ATOM 1568 C C . GLU A 1 192 ? 18.148 -4.164 -16.531 1.00 93.75 192 GLU A C 1
ATOM 1570 O O . GLU A 1 192 ? 18.397 -5.172 -17.189 1.00 93.75 192 GLU A O 1
ATOM 1575 N N . PHE A 1 193 ? 17.270 -3.245 -16.947 1.00 93.44 193 PHE A N 1
ATOM 1576 C CA . PHE A 1 193 ? 16.329 -3.485 -18.049 1.00 93.44 193 PHE A CA 1
ATOM 1577 C C . PHE A 1 193 ? 16.627 -2.711 -19.336 1.00 93.44 193 PHE A C 1
ATOM 1579 O O . PHE A 1 193 ? 16.102 -3.070 -20.387 1.00 93.44 193 PHE A O 1
ATOM 1586 N N . CYS A 1 194 ? 17.430 -1.646 -19.276 1.00 92.06 194 CYS A N 1
ATOM 1587 C CA . CYS A 1 194 ? 17.553 -0.675 -20.373 1.00 92.06 194 CYS A CA 1
ATOM 1588 C C . CYS A 1 194 ? 18.929 -0.621 -21.021 1.00 92.06 194 CYS A C 1
ATOM 1590 O O . CYS A 1 194 ? 19.161 0.205 -21.904 1.00 92.06 194 CYS A O 1
ATOM 1592 N N . LYS A 1 195 ? 19.857 -1.478 -20.594 1.00 82.56 195 LYS A N 1
ATOM 1593 C CA . LYS A 1 195 ? 21.129 -1.635 -21.292 1.00 82.56 195 LYS A CA 1
ATOM 1594 C C . LYS A 1 195 ? 20.890 -2.460 -22.547 1.00 82.56 195 LYS A C 1
ATOM 1596 O O . LYS A 1 195 ? 20.477 -3.612 -22.467 1.00 82.56 195 LYS A O 1
ATOM 1601 N N . GLU A 1 196 ? 21.165 -1.859 -23.699 1.00 65.31 196 GLU A N 1
ATOM 1602 C CA . GLU A 1 196 ? 21.224 -2.580 -24.964 1.00 65.31 196 GLU A CA 1
ATOM 1603 C C . GLU A 1 196 ? 22.209 -3.750 -24.822 1.00 65.31 196 GLU A C 1
ATOM 1605 O O . GLU A 1 196 ? 23.366 -3.566 -24.425 1.00 65.31 196 GLU A O 1
ATOM 1610 N N . THR A 1 197 ? 21.759 -4.964 -25.139 1.00 48.56 197 THR A N 1
ATOM 1611 C CA . THR A 1 197 ? 22.668 -6.043 -25.529 1.00 48.56 197 THR A CA 1
ATOM 1612 C C . THR A 1 197 ? 23.510 -5.526 -26.690 1.00 48.56 197 THR A C 1
ATOM 1614 O O . THR A 1 197 ? 22.979 -5.316 -27.780 1.00 48.56 197 THR A O 1
ATOM 1617 N N . LYS A 1 198 ? 24.795 -5.268 -26.428 1.00 40.28 198 LYS A N 1
ATOM 1618 C CA . LYS A 1 198 ? 25.803 -5.124 -27.482 1.00 40.28 198 LYS A CA 1
ATOM 1619 C C . LYS A 1 198 ? 25.912 -6.402 -28.303 1.00 40.28 198 LYS A C 1
ATOM 1621 O O . LYS A 1 198 ? 25.773 -7.490 -27.698 1.00 40.28 198 LYS A O 1
#

Foldseek 3Di:
DVVVVVVVVVVVVVVVVVVPDDDLVRLVVVLVVCVVVLVLVVSLVSLVVSCVVPVLQLQSLQSNLVSCVSVVVLVSSLVSLVVSCVSQVVDPDDGPRDQDDLPDPPRDPNSVRRDDPLVSLQSNLSSCVSVVVLVSSLVSLVVSLVVVHPVLVSLQSNLVSVVVVVNLVSSLVSLVVSVVVPNPCSVVSCVVRVDDDD

pLDDT: mean 90.59, std 12.66, range [40.28, 98.88]

Sequence (198 aa):
MLNKLLILILVFLAFALVCCSPTTEELYTKAYKLEEEKKYKEAIEVYDRIIKKTGKLQDAWFNKGWCYLQDSNYTKALHFFEIVLKMKGVNSGNSVIIEMNPDLPFASEADRHQISLNEVYYQMAIAKYNLDSLAASYRLFKHCSKQNYNTGNCYVWQGLIWTRYDSMDRACGFFQQAKMIGEGEADRFIDEFCKETK

Radius of gyration: 22.73 Å; chains: 1; bounding box: 55×33×81 Å